Protein AF-0000000078651391 (afdb_homodimer)

pLDDT: mean 90.34, std 10.93, range [39.75, 98.38]

Radius of gyration: 23.57 Å; Cα contacts (8 Å, |Δi|>4): 290; chains: 2; bounding box: 56×79×43 Å

Organism: NCBI:txid862967

Secondary structure (DSSP, 8-state):
----PPPHHHHHHHHHHHHHHHHHHH-STT--HHHHHHHHT--HHHHHHH-SSHHHHHHHHHHHHHHHHHHHHHHHHHH--S-HHHHHHHHHHHHHH---HHHHHHHHHHHHTTT-HHHHHHHHHHHHHHHHHHHHHHHHHT-GGGGGGSSHHHHHHHHHHHHHHHH---S-HHHHHHHHHHHHHHHH-/----PPPHHHHHHHHHHHHHHHHHHH-STT--HHHHHHHHT--HHHHHHH-SSHHHHHHHHHHHHHHHHHHHHHHHHHH--S-HHHHHHHHHHHHHH---HHHHHHHHHHHHTTT-HHHHHHHHHHHHHHHHHHHHHHHHHT-GGGGGGSSHHHHHHHHHHHHHHHH---S-HHHHHHHHHHHHHHHH-

InterPro domains:
  IPR001647 DNA-binding HTH domain, TetR-type [PF00440] (19-61)
  IPR001647 DNA-binding HTH domain, TetR-type [PR00455] (15-28)
  IPR001647 DNA-binding HTH domain, TetR-type [PR00455] (36-59)
  IPR001647 DNA-binding HTH domain, TetR-type [PS50977] (9-69)
  IPR009057 Homedomain-like superfamily [SSF46689] (2-75)
  IPR023772 DNA-binding HTH domain, TetR-type, conserved site [PS01081] (27-57)
  IPR050624 Nucleoid occlusion factor SlmA/HTH-type transcriptional regulator [PTHR43479] (6-183)

Nearest PDB structures (foldseek):
  3bqz-assembly1_A  TM=7.257E-01  e=4.608E-05  Staphylococcus aureus
  8v90-assembly2_C  TM=6.404E-01  e=1.135E-04  Pseudomonas putida DOT-T1E
  3qpl-assembly1_A  TM=6.980E-01  e=4.749E-04  Mycobacterium tuberculosis
  6ho6-assembly1_A  TM=6.639E-01  e=7.258E-04  Mycobacterium tuberculosis CDC1551
  6ho0-assembly1_A-2  TM=6.349E-01  e=8.973E-04  Mycobacterium tuberculosis H37Rv

Foldseek 3Di:
DPPPDDDLVRLLVLLLVQLLVVCLVPFDVVDFPVNSCVVSPHDPVVSCVNPVTSVVSLVVLLVVLVVVVVVVVVVVCVVDPPDQQVVVLVVLLCVLQDDDSNLSSVLSLVVVCVVPVVSVVVVVVVLVVVLVVVVVVCVVVVNVLCVLCSDPVNVVVSSVSSNCSSPDDPDDSVVVSVVSSVVVVVSSD/DPPPDDDLVRLLVLLLVQLLVVCLVPFDVVDFPVNSCVVSPHDPVVSCVNPVTSVVSLVVLLVVLVVVVVVVVVVVCVVDPDDQQVVVLVVLLCVLQDDDSSLSSVLSLVVVCVVPVVSVVVVVVVLVVVLVVVVVVCVVVVNVLCVLCSDPVNVVVSSVSSNCSSPDDPDDSVVVSVVSSVVVVVSSD

Structure (mmCIF, N/CA/C/O backbone):
data_AF-0000000078651391-model_v1
#
loop_
_entity.id
_entity.type
_entity.pdbx_description
1 polymer 'HTH tetR-type domain-containing protein'
#
loop_
_atom_site.group_PDB
_atom_site.id
_atom_site.type_symbol
_atom_site.label_atom_id
_atom_site.label_alt_id
_atom_site.label_comp_id
_atom_site.label_asym_id
_atom_site.label_entity_id
_atom_site.label_seq_id
_atom_site.pdbx_PDB_ins_code
_atom_site.Cartn_x
_atom_site.Cartn_y
_atom_site.Cartn_z
_atom_site.occupancy
_atom_site.B_iso_or_equiv
_atom_site.auth_seq_id
_atom_site.auth_comp_id
_atom_site.auth_asym_id
_atom_site.auth_atom_id
_atom_site.pdbx_PDB_model_num
ATOM 1 N N . MET A 1 1 ? 21.938 41.406 -9.969 1 39.75 1 MET A N 1
ATOM 2 C CA . MET A 1 1 ? 20.891 41.188 -8.977 1 39.75 1 MET A CA 1
ATOM 3 C C . MET A 1 1 ? 21.406 40.344 -7.816 1 39.75 1 MET A C 1
ATOM 5 O O . MET A 1 1 ? 21.922 39.25 -8.023 1 39.75 1 MET A O 1
ATOM 9 N N . GLU A 1 2 ? 21.859 40.875 -6.727 1 43.47 2 GLU A N 1
ATOM 10 C CA . GLU A 1 2 ? 22.484 40.219 -5.582 1 43.47 2 GLU A CA 1
ATOM 11 C C . GLU A 1 2 ? 21.625 39.062 -5.055 1 43.47 2 GLU A C 1
ATOM 13 O O . GLU A 1 2 ? 20.438 39.25 -4.797 1 43.47 2 GLU A O 1
ATOM 18 N N . ARG A 1 3 ? 21.859 37.969 -5.457 1 52.72 3 ARG A N 1
ATOM 19 C CA . ARG A 1 3 ? 21.094 36.812 -4.988 1 52.72 3 ARG A CA 1
ATOM 20 C C . ARG A 1 3 ? 20.891 36.875 -3.477 1 52.72 3 ARG A C 1
ATOM 22 O O . ARG A 1 3 ? 21.844 36.812 -2.709 1 52.72 3 ARG A O 1
ATOM 29 N N . LYS A 1 4 ? 20.047 37.812 -2.959 1 62.62 4 LYS A N 1
ATOM 30 C CA . LYS A 1 4 ? 19.688 37.938 -1.55 1 62.62 4 LYS A CA 1
ATOM 31 C C . LYS A 1 4 ? 19.516 36.562 -0.906 1 62.62 4 LYS A C 1
ATOM 33 O O . LYS A 1 4 ? 18.812 35.719 -1.441 1 62.62 4 LYS A O 1
ATOM 38 N N . ARG A 1 5 ? 20.422 36.25 0.119 1 76.56 5 ARG A N 1
ATOM 39 C CA . ARG A 1 5 ? 20.438 35 0.878 1 76.56 5 ARG A CA 1
ATOM 40 C C . ARG A 1 5 ? 19.094 34.781 1.577 1 76.56 5 ARG A C 1
ATOM 42 O O . ARG A 1 5 ? 18.562 35.688 2.221 1 76.56 5 ARG A O 1
ATOM 49 N N . LEU A 1 6 ? 18.453 33.75 1.248 1 76.94 6 LEU A N 1
ATOM 50 C CA . LEU A 1 6 ? 17.203 33.406 1.936 1 76.94 6 LEU A CA 1
ATOM 51 C C . LEU A 1 6 ? 17.438 33.312 3.441 1 76.94 6 LEU A C 1
ATOM 53 O O . LEU A 1 6 ? 18.516 32.969 3.893 1 76.94 6 LEU A O 1
ATOM 57 N N . SER A 1 7 ? 16.5 33.844 4.172 1 85.38 7 SER A N 1
ATOM 58 C CA . SER A 1 7 ? 16.547 33.562 5.605 1 85.38 7 SER A CA 1
ATOM 59 C C . SER A 1 7 ? 16.609 32.094 5.898 1 85.38 7 SER A C 1
ATOM 61 O O . SER A 1 7 ? 16.328 31.266 5.02 1 85.38 7 SER A O 1
ATOM 63 N N . LYS A 1 8 ? 17 31.688 7.07 1 88.69 8 LYS A N 1
ATOM 64 C CA . LYS A 1 8 ? 17.094 30.297 7.488 1 88.69 8 LYS A CA 1
ATOM 65 C C . LYS A 1 8 ? 15.75 29.578 7.328 1 88.69 8 LYS A C 1
ATOM 67 O O . LYS A 1 8 ? 15.688 28.469 6.82 1 88.69 8 LYS A O 1
ATOM 72 N N . GLU A 1 9 ? 14.766 30.281 7.758 1 90.69 9 GLU A N 1
ATOM 73 C CA . GLU A 1 9 ? 13.422 29.703 7.695 1 90.69 9 GLU A CA 1
ATOM 74 C C . GLU A 1 9 ? 12.969 29.5 6.25 1 90.69 9 GLU A C 1
ATOM 76 O O . GLU A 1 9 ? 12.375 28.484 5.914 1 90.69 9 GLU A O 1
ATOM 81 N N . LYS A 1 10 ? 13.203 30.422 5.465 1 93.12 10 LYS A N 1
ATOM 82 C CA . LYS A 1 10 ? 12.828 30.344 4.059 1 93.12 10 LYS A CA 1
ATOM 83 C C . LYS A 1 10 ? 13.602 29.234 3.342 1 93.12 10 LYS A C 1
ATOM 85 O O . LYS A 1 10 ? 13.047 28.531 2.492 1 93.12 10 LYS A O 1
ATOM 90 N N . ARG A 1 11 ? 14.867 29.078 3.686 1 94 11 ARG A N 1
ATOM 91 C CA . ARG A 1 11 ? 15.68 28.016 3.096 1 94 11 ARG A CA 1
ATOM 92 C C . ARG A 1 11 ? 15.188 26.641 3.52 1 94 11 ARG A C 1
ATOM 94 O O . ARG A 1 11 ? 15.086 25.734 2.693 1 94 11 ARG A O 1
ATOM 101 N N . ARG A 1 12 ? 14.891 26.531 4.746 1 95.62 12 ARG A N 1
ATOM 102 C CA . ARG A 1 12 ? 14.359 25.266 5.246 1 95.62 12 ARG A CA 1
ATOM 103 C C . ARG A 1 12 ? 13.07 24.891 4.516 1 95.62 12 ARG A C 1
ATOM 105 O O . ARG A 1 12 ? 12.875 23.734 4.148 1 95.62 12 ARG A O 1
ATOM 112 N N . LYS A 1 13 ? 12.258 25.875 4.352 1 96.38 13 LYS A N 1
ATOM 113 C CA . LYS A 1 13 ? 11.008 25.656 3.633 1 96.38 13 LYS A CA 1
ATOM 114 C C . LYS A 1 13 ? 11.273 25.219 2.193 1 96.38 13 LYS A C 1
ATOM 116 O O . LYS A 1 13 ? 10.625 24.297 1.686 1 96.38 13 LYS A O 1
ATOM 121 N N . GLN A 1 14 ? 12.164 25.844 1.565 1 96.25 14 GLN A N 1
ATOM 122 C CA . GLN A 1 14 ? 12.539 25.5 0.2 1 96.25 14 GLN A CA 1
ATOM 123 C C . GLN A 1 14 ? 13.047 24.062 0.12 1 96.25 14 GLN A C 1
ATOM 125 O O . GLN A 1 14 ? 12.648 23.297 -0.774 1 96.25 14 GLN A O 1
ATOM 130 N N . ILE A 1 15 ? 13.891 23.703 1.048 1 97.38 15 ILE A N 1
ATOM 131 C CA . ILE A 1 15 ? 14.438 22.344 1.103 1 97.38 15 ILE A CA 1
ATOM 132 C C . ILE A 1 15 ? 13.312 21.344 1.276 1 97.38 15 ILE A C 1
ATOM 134 O O . ILE A 1 15 ? 13.242 20.344 0.556 1 97.38 15 ILE A O 1
ATOM 138 N N . LYS A 1 16 ? 12.438 21.672 2.141 1 98.06 16 LYS A N 1
ATOM 139 C CA . LYS A 1 16 ? 11.336 20.766 2.43 1 98.06 16 LYS A CA 1
ATOM 140 C C . LYS A 1 16 ? 10.422 20.609 1.216 1 98.06 16 LYS A C 1
ATOM 142 O O . LYS A 1 16 ? 9.969 19.5 0.915 1 98.06 16 LYS A O 1
ATOM 147 N N . GLU A 1 17 ? 10.141 21.688 0.554 1 97.69 17 GLU A N 1
ATOM 148 C CA . GLU A 1 17 ? 9.273 21.641 -0.619 1 97.69 17 GLU A CA 1
ATOM 149 C C . GLU A 1 17 ? 9.867 20.766 -1.715 1 97.69 17 GLU A C 1
ATOM 151 O O . GLU A 1 17 ? 9.156 19.953 -2.322 1 97.69 17 GLU A O 1
ATOM 156 N N . ILE A 1 18 ? 11.086 20.891 -1.913 1 97.69 18 ILE A N 1
ATOM 157 C CA . ILE A 1 18 ? 11.773 20.109 -2.936 1 97.69 18 ILE A CA 1
ATOM 158 C C . ILE A 1 18 ? 11.859 18.656 -2.5 1 97.69 18 ILE A C 1
ATOM 160 O O . ILE A 1 18 ? 11.594 17.75 -3.291 1 97.69 18 ILE A O 1
ATOM 164 N N . ALA A 1 19 ? 12.227 18.422 -1.265 1 98.12 19 ALA A N 1
ATOM 165 C CA . ALA A 1 19 ? 12.328 17.062 -0.731 1 98.12 19 ALA A CA 1
ATOM 166 C C . ALA A 1 19 ? 10.977 16.359 -0.8 1 98.12 19 ALA A C 1
ATOM 168 O O . ALA A 1 19 ? 10.914 15.164 -1.11 1 98.12 19 ALA A O 1
ATOM 169 N N . LEU A 1 20 ? 9.922 17.109 -0.469 1 98.38 20 LEU A N 1
ATOM 170 C CA . LEU A 1 20 ? 8.578 16.547 -0.533 1 98.38 20 LEU A CA 1
ATOM 171 C C . LEU A 1 20 ? 8.289 15.961 -1.913 1 98.38 20 LEU A C 1
ATOM 173 O O . LEU A 1 20 ? 7.848 14.82 -2.029 1 98.38 20 LEU A O 1
ATOM 177 N N . LYS A 1 21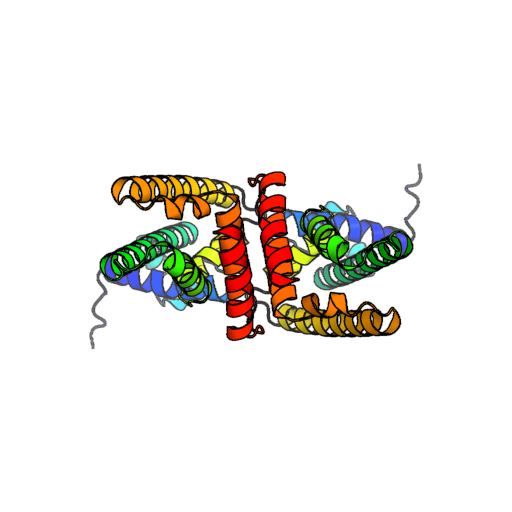 ? 8.602 16.719 -2.906 1 97.5 21 LYS A N 1
ATOM 178 C CA . LYS A 1 21 ? 8.375 16.281 -4.277 1 97.5 21 LYS A CA 1
ATOM 179 C C . LYS A 1 21 ? 9.211 15.039 -4.598 1 97.5 21 LYS A C 1
ATOM 181 O O . LYS A 1 21 ? 8.719 14.094 -5.211 1 97.5 21 LYS A O 1
ATOM 186 N N . LEU A 1 22 ? 10.43 15.008 -4.191 1 97.31 22 LEU A N 1
ATOM 187 C CA . LEU A 1 22 ? 11.336 13.898 -4.461 1 97.31 22 LEU A CA 1
ATOM 188 C C . LEU A 1 22 ? 10.836 12.625 -3.783 1 97.31 22 LEU A C 1
ATOM 190 O O . LEU A 1 22 ? 10.773 11.562 -4.414 1 97.31 22 LEU A O 1
ATOM 194 N N . PHE A 1 23 ? 10.477 12.727 -2.508 1 97.62 23 PHE A N 1
ATOM 195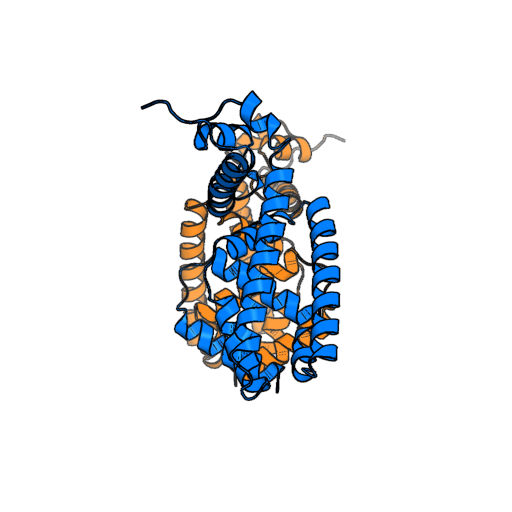 C CA . PHE A 1 23 ? 9.992 11.578 -1.761 1 97.62 23 PHE A CA 1
ATOM 196 C C . PHE A 1 23 ? 8.719 11.016 -2.393 1 97.62 23 PHE A C 1
ATOM 198 O O . PHE A 1 23 ? 8.57 9.805 -2.527 1 97.62 23 PHE A O 1
ATOM 205 N N . VAL A 1 24 ? 7.852 11.906 -2.768 1 96.81 24 VAL A N 1
ATOM 206 C CA . VAL A 1 24 ? 6.57 11.492 -3.32 1 96.81 24 VAL A CA 1
ATOM 207 C C . VAL A 1 24 ? 6.785 10.836 -4.684 1 96.81 24 VAL A C 1
ATOM 209 O O . VAL A 1 24 ? 6.148 9.828 -5 1 96.81 24 VAL A O 1
ATOM 212 N N . ASP A 1 25 ? 7.73 11.32 -5.438 1 94.44 25 ASP A N 1
ATOM 213 C CA . ASP A 1 25 ? 7.934 10.852 -6.805 1 94.44 25 ASP A CA 1
ATOM 214 C C . ASP A 1 25 ? 8.719 9.539 -6.82 1 94.44 25 ASP A C 1
ATOM 216 O O . ASP A 1 25 ? 8.43 8.648 -7.625 1 94.44 25 ASP A O 1
ATOM 220 N N . LYS A 1 26 ? 9.633 9.352 -5.836 1 93.06 26 LYS A N 1
ATOM 221 C CA . LYS A 1 26 ? 10.586 8.258 -6 1 93.06 26 LYS A CA 1
ATOM 222 C C . LYS A 1 26 ? 10.516 7.293 -4.816 1 93.06 26 LYS A C 1
ATOM 224 O O . LYS A 1 26 ? 11.008 6.16 -4.902 1 93.06 26 LYS A O 1
ATOM 229 N N . GLY A 1 27 ? 9.914 7.809 -3.75 1 94.06 27 GLY A N 1
ATOM 230 C CA . GLY A 1 27 ? 9.93 7.004 -2.539 1 94.06 27 GLY A CA 1
ATOM 231 C C . GLY A 1 27 ? 11.039 7.395 -1.58 1 94.06 27 GLY A C 1
ATOM 232 O O . GLY A 1 27 ? 11.977 8.102 -1.961 1 94.06 27 GLY A O 1
ATOM 233 N N . TYR A 1 28 ? 10.984 6.918 -0.452 1 94.69 28 TYR A N 1
ATOM 234 C CA . TYR A 1 28 ? 11.898 7.297 0.624 1 94.69 28 TYR A CA 1
ATOM 235 C C . TYR A 1 28 ? 13.273 6.672 0.418 1 94.69 28 TYR A C 1
ATOM 237 O O . TYR A 1 28 ? 14.289 7.375 0.434 1 94.69 28 TYR A O 1
ATOM 245 N N . SER A 1 29 ? 13.32 5.398 0.197 1 90.56 29 SER A N 1
ATOM 246 C CA . SER A 1 29 ? 14.578 4.656 0.167 1 90.56 29 SER A CA 1
ATOM 247 C C . SER A 1 29 ? 15.406 5.023 -1.059 1 90.56 29 SER A C 1
ATOM 249 O O . SER A 1 29 ? 16.641 4.941 -1.03 1 90.56 29 SER A O 1
ATOM 251 N N . LYS A 1 30 ? 14.781 5.504 -2.055 1 88.81 30 LYS A N 1
ATOM 252 C CA . LYS A 1 30 ? 15.461 5.75 -3.324 1 88.81 30 LYS A CA 1
ATOM 253 C C . LYS A 1 30 ? 16.094 7.141 -3.354 1 88.81 30 LYS A C 1
ATOM 255 O O . LYS A 1 30 ? 16.844 7.465 -4.27 1 88.81 30 LYS A O 1
ATOM 260 N N . ILE A 1 31 ? 15.734 7.914 -2.396 1 94.12 31 ILE A N 1
ATOM 261 C CA . ILE A 1 31 ? 16.25 9.281 -2.348 1 94.12 31 ILE A CA 1
ATOM 262 C C . ILE A 1 31 ? 17.422 9.359 -1.378 1 94.12 31 ILE A C 1
ATOM 264 O O . ILE A 1 31 ? 17.391 8.766 -0.298 1 94.12 31 ILE A O 1
ATOM 268 N N . THR A 1 32 ? 18.453 10.102 -1.75 1 94.75 32 THR A N 1
ATOM 269 C CA . THR A 1 32 ? 19.594 10.344 -0.876 1 94.75 32 THR A CA 1
ATOM 270 C C . THR A 1 32 ? 19.703 11.828 -0.533 1 94.75 32 THR A C 1
ATOM 272 O O . THR A 1 32 ? 19.125 12.672 -1.213 1 94.75 32 THR A O 1
ATOM 275 N N . MET A 1 33 ? 20.453 12.055 0.536 1 95.5 33 MET A N 1
ATOM 276 C CA . MET A 1 33 ? 20.734 13.445 0.89 1 95.5 33 MET A CA 1
ATOM 277 C C . MET A 1 33 ? 21.438 14.172 -0.25 1 95.5 33 MET A C 1
ATOM 279 O O . MET A 1 33 ? 21.156 15.336 -0.525 1 95.5 33 MET A O 1
ATOM 283 N N . GLU A 1 34 ? 22.344 13.461 -0.895 1 96 34 GLU A N 1
ATOM 284 C CA . GLU A 1 34 ? 23.094 14.031 -2.006 1 96 34 GLU A CA 1
ATOM 285 C C . GLU A 1 34 ? 22.172 14.469 -3.137 1 96 34 GLU A C 1
ATOM 287 O O . GLU A 1 34 ? 22.344 15.547 -3.713 1 96 34 GLU A O 1
ATOM 292 N N . GLU A 1 35 ? 21.234 13.68 -3.42 1 96.5 35 GLU A N 1
ATOM 293 C CA . GLU A 1 35 ? 20.266 14.016 -4.465 1 96.5 35 GLU A CA 1
ATOM 294 C C . GLU A 1 35 ? 19.469 15.258 -4.094 1 96.5 35 GLU A C 1
ATOM 296 O O . GLU A 1 35 ? 19.203 16.125 -4.941 1 96.5 35 GLU A O 1
ATOM 301 N N . ILE A 1 36 ? 19.062 15.352 -2.822 1 97.25 36 ILE A N 1
ATOM 302 C CA . ILE A 1 36 ? 18.312 16.516 -2.369 1 97.25 36 ILE A CA 1
ATOM 303 C C . ILE A 1 36 ? 19.188 17.766 -2.48 1 97.25 36 ILE A C 1
ATOM 305 O O . ILE A 1 36 ? 18.75 18.797 -2.992 1 97.25 36 ILE A O 1
ATOM 309 N N . VAL A 1 37 ? 20.422 17.656 -2.062 1 96.62 37 VAL A N 1
ATOM 310 C CA . VAL A 1 37 ? 21.375 18.75 -2.121 1 96.62 37 VAL A CA 1
ATOM 311 C C . VAL A 1 37 ? 21.516 19.25 -3.561 1 96.62 37 VAL A C 1
ATOM 313 O O . VAL A 1 37 ? 21.422 20.453 -3.826 1 96.62 37 VAL A O 1
ATOM 316 N N . GLN A 1 38 ? 21.672 18.344 -4.434 1 96.94 38 GLN A N 1
ATOM 317 C CA . GLN A 1 38 ? 21.859 18.656 -5.848 1 96.94 38 GLN A CA 1
ATOM 318 C C . GLN A 1 38 ? 20.609 19.312 -6.43 1 96.94 38 GLN A C 1
ATOM 320 O O . GLN A 1 38 ? 20.703 20.266 -7.207 1 96.94 38 GLN A O 1
ATOM 325 N N . THR A 1 39 ? 19.484 18.875 -6.094 1 96.81 39 THR A N 1
ATOM 326 C CA . THR A 1 39 ? 18.234 19.391 -6.66 1 96.81 39 THR A CA 1
ATOM 327 C C . THR A 1 39 ? 17.922 20.781 -6.117 1 96.81 39 THR A C 1
ATOM 329 O O . THR A 1 39 ? 17.438 21.641 -6.848 1 96.81 39 THR A O 1
ATOM 332 N N . VAL A 1 40 ? 18.141 21 -4.863 1 95.25 40 VAL A N 1
ATOM 333 C CA . VAL A 1 40 ? 17.922 22.297 -4.246 1 95.25 40 VAL A CA 1
ATOM 334 C C . VAL A 1 40 ? 18.922 23.312 -4.801 1 95.25 40 VAL A C 1
ATOM 336 O O . VAL A 1 40 ? 18.594 24.5 -4.941 1 95.25 40 VAL A O 1
ATOM 339 N N . GLY A 1 41 ? 20.125 22.859 -5.047 1 95.06 41 GLY A N 1
ATOM 340 C CA . GLY A 1 41 ? 21.141 23.734 -5.621 1 95.06 41 GLY A CA 1
ATOM 341 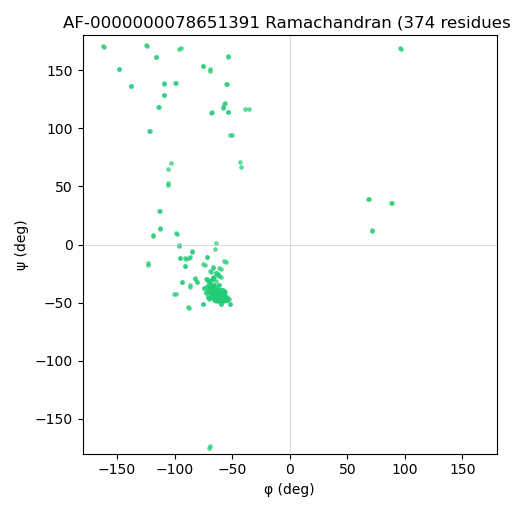C C . GLY A 1 41 ? 21.938 24.5 -4.574 1 95.06 41 GLY A C 1
ATOM 342 O O . GLY A 1 41 ? 22.25 25.672 -4.762 1 95.06 41 GLY A O 1
ATOM 343 N N . ILE A 1 42 ? 22.203 23.906 -3.471 1 93.12 42 ILE A N 1
ATOM 344 C CA . ILE A 1 42 ? 23.016 24.516 -2.424 1 93.12 42 ILE A CA 1
ATOM 345 C C . ILE A 1 42 ? 24.203 23.594 -2.084 1 93.12 42 ILE A C 1
ATOM 347 O O . ILE A 1 42 ? 24.281 22.469 -2.584 1 93.12 42 ILE A O 1
ATOM 351 N N . SER A 1 43 ? 25.109 24.109 -1.29 1 92.75 43 SER A N 1
ATOM 352 C CA . SER A 1 43 ? 26.281 23.328 -0.919 1 92.75 43 SER A CA 1
ATOM 353 C C . SER A 1 43 ? 25.922 22.266 0.115 1 92.75 43 SER A C 1
ATOM 355 O O . SER A 1 43 ? 24.953 22.406 0.855 1 92.75 43 SER A O 1
ATOM 357 N N . LYS A 1 44 ? 26.672 21.172 0.16 1 93.19 44 LYS A N 1
ATOM 358 C CA . LYS A 1 44 ? 26.5 20.125 1.165 1 93.19 44 LYS A CA 1
ATOM 359 C C . LYS A 1 44 ? 26.531 20.703 2.576 1 93.19 44 LYS A C 1
ATOM 361 O O . LYS A 1 44 ? 25.688 20.375 3.41 1 93.19 44 LYS A O 1
ATOM 366 N N . GLY A 1 45 ? 27.547 21.562 2.779 1 92.06 45 GLY A N 1
ATOM 367 C CA . GLY A 1 45 ? 27.641 22.234 4.07 1 92.06 45 GLY A CA 1
ATOM 368 C C . GLY A 1 45 ? 26.406 23.062 4.406 1 92.06 45 GLY A C 1
ATOM 369 O O . GLY A 1 45 ? 25.922 23 5.535 1 92.06 45 GLY A O 1
ATOM 370 N N . GLY A 1 46 ? 25.953 23.797 3.484 1 92.5 46 GLY A N 1
ATOM 371 C CA . GLY A 1 46 ? 24.734 24.578 3.66 1 92.5 46 GLY A CA 1
ATOM 372 C C . GLY A 1 46 ? 23.531 23.719 4.012 1 92.5 46 GLY A C 1
ATOM 373 O O . GLY A 1 46 ? 22.688 24.125 4.828 1 92.5 46 GLY A O 1
ATOM 374 N N . MET A 1 47 ? 23.406 22.531 3.398 1 95 47 MET A N 1
ATOM 375 C CA . MET A 1 47 ? 22.312 21.609 3.674 1 95 47 MET A CA 1
ATOM 376 C C . MET A 1 47 ? 22.391 21.078 5.102 1 95 47 MET A C 1
ATOM 378 O O . MET A 1 47 ? 21.406 21.109 5.836 1 95 47 MET A O 1
ATOM 382 N N . TYR A 1 48 ? 23.516 20.719 5.496 1 93.69 48 TYR A N 1
ATOM 383 C CA . TYR A 1 48 ? 23.703 20.031 6.773 1 93.69 48 TYR A CA 1
ATOM 384 C C . TYR A 1 48 ? 23.578 21.016 7.934 1 93.69 48 TYR A C 1
ATOM 386 O O . TYR A 1 48 ? 23.406 20.609 9.086 1 93.69 48 TYR A O 1
ATOM 394 N N . HIS A 1 49 ? 23.688 22.312 7.598 1 94.31 49 HIS A N 1
ATOM 395 C CA . HIS A 1 49 ? 23.359 23.328 8.586 1 94.31 49 HIS A CA 1
ATOM 396 C C . HIS A 1 49 ? 21.875 23.297 8.945 1 94.31 49 HIS A C 1
ATOM 398 O O . HIS A 1 49 ? 21.5 23.609 10.078 1 94.31 49 HIS A O 1
ATOM 404 N N . HIS A 1 50 ? 21.094 22.875 8.031 1 95.75 50 HIS A N 1
ATOM 405 C CA . HIS A 1 50 ? 19.641 22.906 8.211 1 95.75 50 HIS A CA 1
ATOM 406 C C . HIS A 1 50 ? 19.125 21.516 8.602 1 95.75 50 HIS A C 1
ATOM 408 O O . HIS A 1 50 ? 18.234 21.406 9.445 1 95.75 50 HIS A O 1
ATOM 414 N N . PHE A 1 51 ? 19.594 20.422 7.977 1 97.44 51 PHE A N 1
ATOM 415 C CA . PHE A 1 51 ? 19.156 19.047 8.219 1 97.44 51 PHE A CA 1
ATOM 416 C C . PHE A 1 51 ? 20.344 18.109 8.258 1 97.44 51 PHE A C 1
ATOM 418 O O . PHE A 1 51 ? 21.172 18.094 7.34 1 97.44 51 PHE A O 1
ATOM 425 N N . SER A 1 52 ? 20.328 17.219 9.234 1 95.62 52 SER A N 1
ATOM 426 C CA . SER A 1 52 ? 21.453 16.328 9.453 1 95.62 52 SER A CA 1
ATOM 427 C C . SER A 1 52 ? 21.391 15.117 8.523 1 95.62 52 SER A C 1
ATOM 429 O O . SER A 1 52 ? 22.422 14.516 8.211 1 95.62 52 SER A O 1
ATOM 431 N N . ASN A 1 53 ? 20.156 14.734 8.141 1 95.88 53 ASN A N 1
ATOM 432 C CA . ASN A 1 53 ? 19.938 13.57 7.285 1 95.88 53 ASN A CA 1
ATOM 433 C C . ASN A 1 53 ? 18.547 13.602 6.652 1 95.88 53 ASN A C 1
ATOM 435 O O . ASN A 1 53 ? 17.719 14.453 6.996 1 95.88 53 ASN A O 1
ATOM 439 N N . LYS A 1 54 ? 18.312 12.742 5.746 1 96.06 54 LYS A N 1
ATOM 440 C CA . LYS A 1 54 ? 17.031 12.742 5.027 1 96.06 54 LYS A CA 1
ATOM 441 C C . LYS A 1 54 ? 15.883 12.367 5.953 1 96.06 54 LYS A C 1
ATOM 443 O O . LYS A 1 54 ? 14.75 12.797 5.746 1 96.06 54 LYS A O 1
ATOM 448 N N . GLU A 1 55 ? 16.156 11.547 6.973 1 96.56 55 GLU A N 1
ATOM 449 C CA . GLU A 1 55 ? 15.109 11.156 7.918 1 96.56 55 GLU A CA 1
ATOM 450 C C . GLU A 1 55 ? 14.539 12.367 8.656 1 96.56 55 GLU A C 1
ATOM 452 O O . GLU A 1 55 ? 13.328 12.461 8.859 1 96.56 55 GLU A O 1
ATOM 457 N N . GLU A 1 56 ? 15.375 13.234 9.031 1 97.5 56 GLU A N 1
ATOM 458 C CA . GLU A 1 56 ? 14.922 14.453 9.703 1 97.5 56 GLU A CA 1
ATOM 459 C C . GLU A 1 56 ? 13.992 15.266 8.805 1 97.5 56 GLU A C 1
ATOM 461 O O . GLU A 1 56 ? 12.953 15.75 9.258 1 97.5 56 GLU A O 1
ATOM 466 N N . ILE A 1 57 ? 14.406 15.406 7.559 1 98 57 ILE A N 1
ATOM 467 C CA . ILE A 1 57 ? 13.57 16.125 6.602 1 98 57 ILE A CA 1
ATOM 468 C C . ILE A 1 57 ? 12.219 15.414 6.477 1 98 57 ILE A C 1
ATOM 470 O O . ILE A 1 57 ? 11.172 16.062 6.543 1 98 57 ILE A O 1
ATOM 474 N N . PHE A 1 58 ? 12.281 14.109 6.324 1 97.81 58 PHE A N 1
ATOM 475 C CA . PHE A 1 58 ? 11.094 13.289 6.125 1 97.81 58 PHE A CA 1
ATOM 476 C C . PHE A 1 58 ? 10.141 13.414 7.312 1 97.81 58 PHE A C 1
ATOM 478 O O . PHE A 1 58 ? 8.938 13.625 7.133 1 97.81 58 PHE A O 1
ATOM 485 N N . LEU A 1 59 ? 10.664 13.375 8.516 1 97.44 59 LEU A N 1
ATOM 486 C CA . LEU A 1 59 ? 9.867 13.453 9.734 1 97.44 59 LEU A CA 1
ATOM 487 C C . LEU A 1 59 ? 9.234 14.836 9.883 1 97.44 59 LEU A C 1
ATOM 489 O O . LEU A 1 59 ? 8.086 14.953 10.32 1 97.44 59 LEU A O 1
ATOM 493 N N . GLU A 1 60 ? 9.93 15.828 9.531 1 97.69 60 GLU A N 1
ATOM 494 C CA . GLU A 1 60 ? 9.367 17.172 9.586 1 97.69 60 GLU A CA 1
ATOM 495 C C . GLU A 1 60 ? 8.227 17.344 8.586 1 97.69 60 GLU A C 1
ATOM 497 O O . GLU A 1 60 ? 7.219 17.984 8.883 1 97.69 60 GLU A O 1
ATOM 502 N N . LEU A 1 61 ? 8.43 16.812 7.406 1 98.19 61 LEU A N 1
ATOM 503 C CA . LEU A 1 61 ? 7.383 16.859 6.395 1 98.19 61 LEU A CA 1
ATOM 504 C C . LEU A 1 61 ? 6.133 16.125 6.871 1 98.19 61 LEU A C 1
ATOM 506 O O . LEU A 1 61 ? 5.012 16.562 6.609 1 98.19 61 LEU A O 1
ATOM 510 N N . LEU A 1 62 ? 6.316 14.961 7.562 1 97.5 62 LEU A N 1
ATOM 511 C CA . LEU A 1 62 ? 5.184 14.234 8.125 1 97.5 62 LEU A CA 1
ATOM 512 C C . LEU A 1 62 ? 4.434 15.094 9.141 1 97.5 62 LEU A C 1
ATOM 514 O O . LEU A 1 62 ? 3.203 15.102 9.164 1 97.5 62 LEU A O 1
ATOM 518 N N . ARG A 1 63 ? 5.172 15.797 9.922 1 95.94 63 ARG A N 1
ATOM 519 C CA . ARG A 1 63 ? 4.566 16.703 10.898 1 95.94 63 ARG A CA 1
ATOM 520 C C . ARG A 1 63 ? 3.805 17.828 10.203 1 95.94 63 ARG A C 1
ATOM 522 O O . ARG A 1 63 ? 2.691 18.172 10.609 1 95.94 63 ARG A O 1
ATOM 529 N N . ASP A 1 64 ? 4.434 18.375 9.18 1 96.44 64 ASP A N 1
ATOM 530 C CA . ASP A 1 64 ? 3.762 19.406 8.398 1 96.44 64 ASP A CA 1
ATOM 531 C C . ASP A 1 64 ? 2.438 18.891 7.836 1 96.44 64 ASP A C 1
ATOM 533 O O . ASP A 1 64 ? 1.436 19.609 7.836 1 96.44 64 ASP A O 1
ATOM 537 N N . GLY A 1 65 ? 2.475 17.688 7.309 1 95.56 65 GLY A N 1
ATOM 538 C CA . GLY A 1 65 ? 1.27 17.062 6.773 1 95.56 65 GLY A CA 1
ATOM 539 C C . GLY A 1 65 ? 0.185 16.875 7.816 1 95.56 65 GLY A C 1
ATOM 540 O O . GLY A 1 65 ? -0.998 17.078 7.535 1 95.56 65 GLY A O 1
ATOM 541 N N . ASP A 1 66 ? 0.597 16.422 8.984 1 92.38 66 ASP A N 1
ATOM 542 C CA . ASP A 1 66 ? -0.34 16.25 10.086 1 92.38 66 ASP A CA 1
ATOM 543 C C . ASP A 1 66 ? -1.022 17.578 10.43 1 92.38 66 ASP A C 1
ATOM 545 O O . ASP A 1 66 ? -2.238 17.625 10.625 1 92.38 66 ASP A O 1
ATOM 549 N N . GLU A 1 67 ? -0.271 18.625 10.492 1 91.5 67 GLU A N 1
ATOM 550 C CA . GLU A 1 67 ? -0.806 19.953 10.789 1 91.5 67 GLU A CA 1
ATOM 551 C C . GLU A 1 67 ? -1.738 20.422 9.68 1 91.5 67 GLU A C 1
ATOM 553 O O . GLU A 1 67 ? -2.793 21 9.953 1 91.5 67 GLU A O 1
ATOM 558 N N . TYR A 1 68 ? -1.301 20.188 8.5 1 91.19 68 TYR A N 1
ATOM 559 C CA . TYR A 1 68 ? -2.119 20.531 7.344 1 91.19 68 TYR A CA 1
ATOM 560 C C . TYR A 1 68 ? -3.48 19.844 7.41 1 91.19 68 TYR A C 1
ATOM 562 O O . TYR A 1 68 ? -4.516 20.484 7.215 1 91.19 68 TYR A O 1
ATOM 570 N N . ARG A 1 69 ? -3.492 18.625 7.715 1 87.19 69 ARG A N 1
ATOM 571 C CA . ARG A 1 69 ? -4.723 17.844 7.805 1 87.19 69 ARG A CA 1
ATOM 572 C C . ARG A 1 69 ? -5.617 18.359 8.93 1 87.19 69 ARG A C 1
ATOM 574 O O . ARG A 1 69 ? -6.832 18.469 8.758 1 87.19 69 ARG A O 1
ATOM 581 N N . LYS A 1 70 ? -5.07 18.594 10.031 1 83.75 70 LYS A N 1
ATOM 582 C CA . LYS A 1 70 ? -5.824 19.109 11.164 1 83.75 70 LYS A CA 1
ATOM 583 C C . LYS A 1 70 ? -6.52 20.422 10.805 1 83.75 70 LYS A C 1
ATOM 585 O O . LYS A 1 70 ? -7.68 20.641 11.156 1 83.75 70 LYS A O 1
ATOM 590 N N . ASP A 1 71 ? -5.82 21.234 10.094 1 83.88 71 ASP A N 1
ATOM 591 C CA . ASP A 1 71 ? -6.367 22.531 9.688 1 83.88 71 ASP A CA 1
ATOM 592 C C . ASP A 1 71 ? -7.559 22.359 8.758 1 83.88 71 ASP A C 1
ATOM 594 O O . ASP A 1 71 ? -8.57 23.047 8.898 1 83.88 71 ASP A O 1
ATOM 598 N N . ILE A 1 72 ? -7.422 21.422 7.875 1 81.25 72 ILE A N 1
ATOM 599 C CA . ILE A 1 72 ? -8.484 21.172 6.906 1 81.25 72 ILE A CA 1
ATOM 600 C C . ILE A 1 72 ? -9.719 20.625 7.625 1 81.25 72 ILE A C 1
ATOM 602 O O . ILE A 1 72 ? -10.844 21.047 7.332 1 81.25 72 ILE A O 1
ATOM 606 N N . VAL A 1 73 ? -9.531 19.719 8.508 1 76.56 73 VAL A N 1
ATOM 607 C CA . VAL A 1 73 ? -10.625 19.094 9.242 1 76.56 73 VAL A CA 1
ATOM 608 C C . VAL A 1 73 ? -11.328 20.141 10.102 1 76.56 73 VAL A C 1
ATOM 610 O O . VAL A 1 73 ? -12.555 20.203 10.133 1 76.56 73 VAL A O 1
ATOM 613 N N . GLN A 1 74 ? -10.594 20.891 10.781 1 73.31 74 GLN A N 1
ATOM 614 C CA . GLN A 1 74 ? -11.156 21.922 11.641 1 73.31 74 GLN A CA 1
ATOM 615 C C . GLN A 1 74 ? -11.969 22.938 10.836 1 73.31 74 GLN A C 1
ATOM 617 O O . GLN A 1 74 ? -13.055 23.344 11.258 1 73.31 74 GLN A O 1
ATOM 622 N N . LYS A 1 75 ? -11.461 23.266 9.742 1 76.56 75 LYS A N 1
ATOM 623 C CA . LYS A 1 75 ? -12.164 24.219 8.875 1 76.56 75 LYS A CA 1
ATOM 624 C C . LYS A 1 75 ? -13.477 23.625 8.367 1 76.56 75 LYS A C 1
ATOM 626 O O . LYS A 1 75 ? -14.508 24.297 8.359 1 76.56 75 LYS A O 1
ATOM 631 N N . SER A 1 76 ? -13.367 22.359 7.926 1 72.12 76 SER A N 1
ATOM 632 C CA . SER A 1 76 ? -14.547 21.688 7.402 1 72.12 76 SER A CA 1
ATOM 633 C C . SER A 1 76 ? -15.617 21.516 8.484 1 72.12 76 SER A C 1
ATOM 635 O O . SER A 1 76 ? -16.812 21.656 8.211 1 72.12 76 SER A O 1
ATOM 637 N N . MET A 1 77 ? -15.234 21.141 9.633 1 67.62 77 MET A N 1
ATOM 638 C CA . MET A 1 77 ? -16.156 20.938 10.742 1 67.62 77 MET A CA 1
ATOM 639 C C . MET A 1 77 ? -16.828 22.234 11.156 1 67.62 77 MET A C 1
ATOM 641 O O . MET A 1 77 ? -17.984 22.25 11.555 1 67.62 77 MET A O 1
ATOM 645 N N . ARG A 1 78 ? -16.125 23.266 11.078 1 67.44 78 ARG A N 1
ATOM 646 C CA . ARG A 1 78 ? -16.672 24.562 11.445 1 67.44 78 ARG A CA 1
ATOM 647 C C . ARG A 1 78 ? -17.719 25.016 10.438 1 67.44 78 ARG A C 1
ATOM 649 O O . ARG A 1 78 ? -18.719 25.641 10.805 1 67.44 78 ARG A O 1
ATOM 656 N N . GLU A 1 79 ? -17.531 24.625 9.258 1 67.19 79 GLU A N 1
ATOM 657 C CA . GLU A 1 79 ? -18.406 25.078 8.195 1 67.19 79 GLU A CA 1
ATOM 658 C C . GLU A 1 79 ? -19.641 24.172 8.078 1 67.19 79 GLU A C 1
ATOM 660 O O . GLU A 1 79 ? -20.672 24.578 7.551 1 67.19 79 GLU A O 1
ATOM 665 N N . ASN A 1 80 ? -19.516 22.906 8.305 1 59.69 80 ASN A N 1
ATOM 666 C CA . ASN A 1 80 ? -20.578 21.969 7.984 1 59.69 80 ASN A CA 1
ATOM 667 C C . ASN A 1 80 ? -21.312 21.484 9.242 1 59.69 80 ASN A C 1
ATOM 669 O O . ASN A 1 80 ? -21.047 20.391 9.734 1 59.69 80 ASN A O 1
ATOM 673 N N . LEU A 1 81 ? -22 22.344 9.953 1 53.22 81 LEU A N 1
ATOM 674 C CA . LEU A 1 81 ? -22.812 21.922 11.086 1 53.22 81 LEU A CA 1
ATOM 675 C C . LEU A 1 81 ? -23.953 21.016 10.625 1 53.22 81 LEU A C 1
ATOM 677 O O . LEU A 1 81 ? -24.875 20.734 11.398 1 53.22 81 LEU A O 1
ATOM 681 N N . LEU A 1 82 ? -24.109 20.672 9.328 1 51.31 82 LEU A N 1
ATOM 682 C CA . LEU A 1 82 ? -25.312 19.938 8.938 1 51.31 82 LEU A CA 1
ATOM 683 C C . LEU A 1 82 ? -25.281 18.531 9.508 1 51.31 82 LEU A C 1
ATOM 685 O O . LEU A 1 82 ? -24.266 18.078 10.039 1 51.31 82 LEU A O 1
ATOM 689 N N . SER A 1 83 ? -26.406 17.641 9.039 1 55.5 83 SER A N 1
ATOM 690 C CA . SER A 1 83 ? -26.719 16.344 9.633 1 55.5 83 SER A CA 1
ATOM 691 C C . SER A 1 83 ? -25.516 15.414 9.586 1 55.5 83 SER A C 1
ATOM 693 O O . SER A 1 83 ? -24.844 15.305 8.562 1 55.5 83 SER A O 1
ATOM 695 N N . ARG A 1 84 ? -25 14.906 10.688 1 60.44 84 ARG A N 1
ATOM 696 C CA . ARG A 1 84 ? -23.703 14.43 11.156 1 60.44 84 ARG A CA 1
ATOM 697 C C . ARG A 1 84 ? -23.344 13.102 10.492 1 60.44 84 ARG A C 1
ATOM 699 O O . ARG A 1 84 ? -22.203 12.906 10.07 1 60.44 84 ARG A O 1
ATOM 706 N N . ARG A 1 85 ? -24.375 12.242 10.102 1 60.38 85 ARG A N 1
ATOM 707 C CA . ARG A 1 85 ? -24 10.914 9.633 1 60.38 85 ARG A CA 1
ATOM 708 C C . ARG A 1 85 ? -23.734 10.922 8.133 1 60.38 85 ARG A C 1
ATOM 710 O O . ARG A 1 85 ? -22.734 10.359 7.676 1 60.38 85 ARG A O 1
ATOM 717 N N . ASP A 1 86 ? -24.766 11.438 7.281 1 62.62 86 ASP A N 1
ATOM 718 C CA . ASP A 1 86 ? -24.578 11.453 5.832 1 62.62 86 ASP A CA 1
ATOM 719 C C . ASP A 1 86 ? -23.328 12.227 5.445 1 62.62 86 ASP A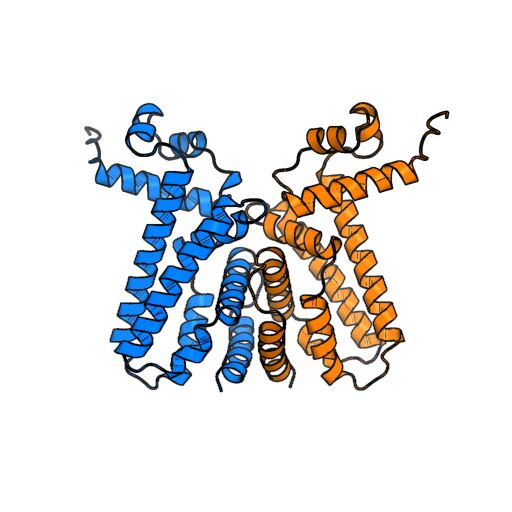 C 1
ATOM 721 O O . ASP A 1 86 ? -22.656 11.883 4.473 1 62.62 86 ASP A O 1
ATOM 725 N N . LYS A 1 87 ? -22.906 12.875 6.316 1 78.38 87 LYS A N 1
ATOM 726 C CA . LYS A 1 87 ? -21.781 13.734 6.008 1 78.38 87 LYS A CA 1
ATOM 727 C C . LYS A 1 87 ? -20.453 13.008 6.266 1 78.38 87 LYS A C 1
ATOM 729 O O . LYS A 1 87 ? -19.453 13.289 5.605 1 78.38 87 LYS A O 1
ATOM 734 N N . ILE A 1 88 ? -20.719 11.977 7.059 1 84.5 88 ILE A N 1
ATOM 735 C CA . ILE A 1 88 ? -19.484 11.289 7.418 1 84.5 88 ILE A CA 1
ATOM 736 C C . ILE A 1 88 ? -18.938 10.555 6.199 1 84.5 88 ILE A C 1
ATOM 738 O O . ILE A 1 88 ? -17.75 10.656 5.891 1 84.5 88 ILE A O 1
ATOM 742 N N . VAL A 1 89 ? -19.922 9.953 5.48 1 91.12 89 VAL A N 1
ATOM 743 C CA . VAL A 1 89 ? -19.5 9.172 4.324 1 91.12 89 VAL A CA 1
ATOM 744 C C . VAL A 1 89 ? -18.922 10.094 3.256 1 91.12 89 VAL A C 1
ATOM 746 O O . VAL A 1 89 ? -17.859 9.812 2.693 1 91.12 89 VAL A O 1
ATOM 749 N N . ASP A 1 90 ? -19.578 11.18 3.035 1 88.44 90 ASP A N 1
ATOM 750 C CA . ASP A 1 90 ? -19.109 12.125 2.027 1 88.44 90 ASP A CA 1
ATOM 751 C C . ASP A 1 90 ? -17.75 12.695 2.402 1 88.44 90 ASP A C 1
ATOM 753 O O . ASP A 1 90 ? -16.875 12.844 1.544 1 88.44 90 ASP A O 1
ATOM 757 N N . ILE A 1 91 ? -17.578 12.961 3.637 1 86.31 91 ILE A N 1
ATOM 758 C CA . ILE A 1 91 ? -16.312 13.508 4.129 1 86.31 91 ILE A CA 1
ATOM 759 C C . ILE A 1 91 ? -15.195 12.477 3.951 1 86.31 91 ILE A C 1
ATOM 761 O O . ILE A 1 91 ? -14.102 12.812 3.494 1 86.31 91 ILE A O 1
ATOM 765 N N . LEU A 1 92 ? -15.492 11.281 4.332 1 91.5 92 LEU A N 1
ATOM 766 C CA . LEU A 1 92 ? -14.516 10.203 4.184 1 91.5 92 LEU A CA 1
ATOM 767 C C . LEU A 1 92 ? -14.125 10.023 2.723 1 91.5 92 LEU A C 1
ATOM 769 O O . LEU A 1 92 ? -12.938 9.898 2.402 1 91.5 92 LEU A O 1
ATOM 773 N N . LEU A 1 93 ? -15.133 10.039 1.875 1 94.06 93 LEU A N 1
ATOM 774 C CA . LEU A 1 93 ? -14.883 9.828 0.454 1 94.06 93 LEU A CA 1
ATOM 775 C C . LEU A 1 93 ? -14.055 10.961 -0.128 1 94.06 93 LEU A C 1
ATOM 777 O O . LEU A 1 93 ? -13.156 10.734 -0.942 1 94.06 93 LEU A O 1
ATOM 781 N N . GLU A 1 94 ? -14.32 12.109 0.268 1 90.19 94 GLU A N 1
ATOM 782 C CA . GLU A 1 94 ? -13.531 13.258 -0.166 1 90.19 94 GLU A CA 1
ATOM 783 C C . GLU A 1 94 ? -12.078 13.133 0.285 1 90.19 94 GLU A C 1
ATOM 785 O O . GLU A 1 94 ? -11.156 13.453 -0.472 1 90.19 94 GLU A O 1
ATOM 790 N N . ARG A 1 95 ? -11.93 12.695 1.473 1 90.25 95 ARG A N 1
ATOM 791 C CA . ARG A 1 95 ? -10.594 12.523 2.031 1 90.25 95 ARG A CA 1
ATOM 792 C C . ARG A 1 95 ? -9.82 11.445 1.287 1 90.25 95 ARG A C 1
ATOM 794 O O . ARG A 1 95 ? -8.617 11.586 1.047 1 90.25 95 ARG A O 1
ATOM 801 N N . ILE A 1 96 ? -10.5 10.461 0.988 1 94.5 96 ILE A N 1
ATOM 802 C CA . ILE A 1 96 ? -9.867 9.344 0.3 1 94.5 96 ILE A CA 1
ATOM 803 C C . ILE A 1 96 ? -9.469 9.758 -1.113 1 94.5 96 ILE A C 1
ATOM 805 O O . ILE A 1 96 ? -8.359 9.477 -1.562 1 94.5 96 ILE A O 1
ATOM 809 N N . LEU A 1 97 ? -10.305 10.492 -1.773 1 94 97 LEU A N 1
ATOM 810 C CA . LEU A 1 97 ? -10.141 10.703 -3.209 1 94 97 LEU A CA 1
ATOM 811 C C . LEU A 1 97 ? -9.383 12 -3.486 1 94 97 LEU A C 1
ATOM 813 O O . LEU A 1 97 ? -8.922 12.219 -4.605 1 94 97 LEU A O 1
ATOM 817 N N . ASP A 1 98 ? -9.234 12.766 -2.465 1 88.56 98 ASP A N 1
ATOM 818 C CA . ASP A 1 98 ? -8.5 14.016 -2.68 1 88.56 98 ASP A CA 1
ATOM 819 C C . ASP A 1 98 ? -7.023 13.742 -2.943 1 88.56 98 ASP A C 1
ATOM 821 O O . ASP A 1 98 ? -6.5 12.688 -2.566 1 88.56 98 ASP A O 1
ATOM 825 N N . LYS A 1 99 ? -6.402 14.633 -3.715 1 86.81 99 LYS A N 1
ATOM 826 C CA . LYS A 1 99 ? -4.977 14.539 -4.008 1 86.81 99 LYS A CA 1
ATOM 827 C C . LYS A 1 99 ? -4.211 15.711 -3.396 1 86.81 99 LYS A C 1
ATOM 829 O O . LYS A 1 99 ? -4.516 16.875 -3.67 1 86.81 99 LYS A O 1
ATOM 834 N N . ASN A 1 100 ? -3.342 15.375 -2.547 1 91 100 ASN A N 1
ATOM 835 C CA . ASN A 1 100 ? -2.424 16.359 -1.995 1 91 100 ASN A CA 1
ATOM 836 C C . ASN A 1 100 ? -1.072 15.742 -1.648 1 91 100 ASN A C 1
ATOM 838 O O . ASN A 1 100 ? -1 14.57 -1.282 1 91 100 ASN A O 1
ATOM 842 N N . PRO A 1 101 ? -0.075 16.516 -1.716 1 94.62 101 PRO A N 1
ATOM 843 C CA . PRO A 1 101 ? 1.284 15.984 -1.598 1 94.62 101 PRO A CA 1
ATOM 844 C C . PRO A 1 101 ? 1.581 15.43 -0.207 1 94.62 101 PRO A C 1
ATOM 846 O O . PRO A 1 101 ? 2.391 14.508 -0.068 1 94.62 101 PRO A O 1
ATOM 849 N N . TYR A 1 102 ? 0.943 15.938 0.778 1 96.44 102 TYR A N 1
ATOM 850 C CA . TYR A 1 102 ? 1.208 15.453 2.127 1 96.44 102 TYR A CA 1
ATOM 851 C C . TYR A 1 102 ? 0.577 14.086 2.346 1 96.44 102 TYR A C 1
ATOM 853 O O . TYR A 1 102 ? 1.137 13.242 3.051 1 96.44 102 TYR A O 1
ATOM 861 N N . LYS A 1 103 ? -0.576 13.938 1.775 1 95.62 103 LYS A N 1
ATOM 862 C CA . LYS A 1 103 ? -1.179 12.609 1.818 1 95.62 103 LYS A CA 1
ATOM 863 C C . LYS A 1 103 ? -0.323 11.594 1.066 1 95.62 103 LYS A C 1
ATOM 865 O O . LYS A 1 103 ? -0.148 10.461 1.524 1 95.62 103 LYS A O 1
ATOM 870 N N . ASP A 1 104 ? 0.176 11.992 -0.066 1 96.94 104 ASP A N 1
ATOM 871 C CA . ASP A 1 104 ? 1.081 11.133 -0.821 1 96.94 104 ASP A CA 1
ATOM 872 C C . ASP A 1 104 ? 2.324 10.789 -0.002 1 96.94 104 ASP A C 1
ATOM 874 O O . ASP A 1 104 ? 2.777 9.648 -0.001 1 96.94 104 ASP A O 1
ATOM 878 N N . LEU A 1 105 ? 2.826 11.781 0.679 1 98 105 LEU A N 1
ATOM 879 C CA . LEU A 1 105 ? 3.994 11.555 1.523 1 98 105 LEU A CA 1
ATOM 880 C C . LEU A 1 105 ? 3.676 10.562 2.639 1 98 105 LEU A C 1
ATOM 882 O O . LEU A 1 105 ? 4.504 9.711 2.971 1 98 105 LEU A O 1
ATOM 886 N N . TYR A 1 106 ? 2.545 10.727 3.227 1 97.31 106 TYR A N 1
ATOM 887 C CA . TYR A 1 106 ? 2.105 9.789 4.254 1 97.31 106 TYR A CA 1
ATOM 888 C C . TYR A 1 106 ? 2.057 8.367 3.709 1 97.31 106 TYR A C 1
ATOM 890 O O . TYR A 1 106 ? 2.449 7.414 4.391 1 97.31 106 TYR A O 1
ATOM 898 N N . THR A 1 107 ? 1.611 8.242 2.5 1 97.06 107 THR A N 1
ATOM 899 C CA . THR A 1 107 ? 1.568 6.934 1.854 1 97.06 107 THR A CA 1
ATOM 900 C C . THR A 1 107 ? 2.977 6.383 1.656 1 97.06 107 THR A C 1
ATOM 902 O O . THR A 1 107 ? 3.215 5.188 1.849 1 97.06 107 THR A O 1
ATOM 905 N N . VAL A 1 108 ? 3.855 7.234 1.25 1 97.25 108 VAL A N 1
ATOM 906 C CA . VAL A 1 108 ? 5.25 6.828 1.124 1 97.25 108 VAL A CA 1
ATOM 907 C C . VAL A 1 108 ? 5.762 6.309 2.465 1 97.25 108 VAL A C 1
ATOM 909 O O . VAL A 1 108 ? 6.477 5.305 2.516 1 97.25 108 VAL A O 1
ATOM 912 N N . PHE A 1 109 ? 5.398 6.98 3.529 1 97.94 109 PHE A N 1
ATOM 913 C CA . PHE A 1 109 ? 5.742 6.555 4.883 1 97.94 109 PHE A CA 1
ATOM 914 C C . PHE A 1 109 ? 5.18 5.168 5.172 1 97.94 109 PHE A C 1
ATOM 916 O O . PHE A 1 109 ? 5.902 4.289 5.648 1 97.94 109 PHE A O 1
ATOM 923 N N . LEU A 1 110 ? 3.934 4.922 4.852 1 97.25 110 LEU A N 1
ATOM 924 C CA . LEU A 1 110 ? 3.299 3.629 5.082 1 97.25 110 LEU A CA 1
ATOM 925 C C . LEU A 1 110 ? 4.031 2.523 4.328 1 97.25 110 LEU A C 1
ATOM 927 O O . LEU A 1 110 ? 4.32 1.466 4.895 1 97.25 110 LEU A O 1
ATOM 931 N N . ILE A 1 111 ? 4.289 2.809 3.086 1 95.69 111 ILE A N 1
ATOM 932 C CA . ILE A 1 111 ? 4.957 1.846 2.217 1 95.69 111 ILE A CA 1
ATOM 933 C C . ILE A 1 111 ? 6.332 1.506 2.787 1 95.69 111 ILE A C 1
ATOM 935 O O . ILE A 1 111 ? 6.73 0.34 2.809 1 95.69 111 ILE A O 1
ATOM 939 N N . GLU A 1 112 ? 7.027 2.459 3.316 1 94.44 112 GLU A N 1
ATOM 940 C CA . GLU A 1 112 ? 8.391 2.295 3.811 1 94.44 112 GLU A CA 1
ATOM 941 C C . GLU A 1 112 ? 8.422 1.472 5.098 1 94.44 112 GLU A C 1
ATOM 943 O O . GLU A 1 112 ? 9.477 1.012 5.523 1 94.44 112 GLU A O 1
ATOM 948 N N . MET A 1 113 ? 7.309 1.246 5.66 1 93.38 113 MET A N 1
ATOM 949 C CA . MET A 1 113 ? 7.258 0.407 6.855 1 93.38 113 MET A CA 1
ATOM 950 C C . MET A 1 113 ? 7.699 -1.018 6.539 1 93.38 113 MET A C 1
ATOM 952 O O . MET A 1 113 ? 8.094 -1.763 7.438 1 93.38 113 MET A O 1
ATOM 956 N N . GLN A 1 114 ? 7.535 -1.333 5.273 1 88.88 114 GLN A N 1
ATOM 957 C CA . GLN A 1 114 ? 8.008 -2.646 4.855 1 88.88 114 GLN A CA 1
ATOM 958 C C . GLN A 1 114 ? 9.469 -2.854 5.238 1 88.88 114 GLN A C 1
ATOM 960 O O . GLN A 1 114 ? 10.359 -2.16 4.734 1 88.88 114 GLN A O 1
ATOM 965 N N . GLY A 1 115 ? 9.781 -3.768 6.133 1 85.38 115 GLY A N 1
ATOM 966 C CA . GLY A 1 115 ? 11.141 -4.086 6.52 1 85.38 115 GLY A CA 1
ATOM 967 C C . GLY A 1 115 ? 11.797 -2.996 7.344 1 85.38 115 GLY A C 1
ATOM 968 O O . GLY A 1 115 ? 13.023 -2.955 7.469 1 85.38 115 GLY A O 1
ATOM 969 N N . ASN A 1 116 ? 11.023 -2.027 7.816 1 92.75 116 ASN A N 1
ATOM 970 C CA . ASN A 1 116 ? 11.539 -0.899 8.586 1 92.75 116 ASN A CA 1
ATOM 971 C C . ASN A 1 116 ? 10.898 -0.821 9.969 1 92.75 116 ASN A C 1
ATOM 973 O O . ASN A 1 116 ? 9.875 -0.164 10.141 1 92.75 116 ASN A O 1
ATOM 977 N N . ASP A 1 117 ? 11.547 -1.324 10.93 1 93.25 117 ASP A N 1
ATOM 978 C CA . ASP A 1 117 ? 10.992 -1.424 12.281 1 93.25 117 ASP A CA 1
ATOM 979 C C . ASP A 1 117 ? 10.859 -0.045 12.922 1 93.25 117 ASP A C 1
ATOM 981 O O . ASP A 1 117 ? 9.938 0.196 13.703 1 93.25 117 ASP A O 1
ATOM 985 N N . LYS A 1 118 ? 11.758 0.775 12.602 1 95.44 118 LYS A N 1
ATOM 986 C CA . LYS A 1 118 ? 11.695 2.135 13.133 1 95.44 118 LYS A CA 1
ATOM 987 C C . LYS A 1 118 ? 10.43 2.848 12.68 1 95.44 118 LYS A C 1
ATOM 989 O O . LYS A 1 118 ? 9.75 3.492 13.477 1 95.44 118 LYS A O 1
ATOM 994 N N . PHE A 1 119 ? 10.109 2.727 11.461 1 96.06 119 PHE A N 1
ATOM 995 C CA . PHE A 1 119 ? 8.922 3.367 10.914 1 96.06 119 PHE A CA 1
ATOM 996 C C . PHE A 1 119 ? 7.656 2.686 11.43 1 96.06 119 PHE A C 1
ATOM 998 O O . PHE A 1 119 ? 6.633 3.34 11.641 1 96.06 119 PHE A O 1
ATOM 1005 N N . LYS A 1 120 ? 7.715 1.389 11.695 1 95.81 120 LYS A N 1
ATOM 1006 C CA . LYS A 1 120 ? 6.578 0.699 12.297 1 95.81 120 LYS A CA 1
ATOM 1007 C C . LYS A 1 120 ? 6.273 1.253 13.688 1 95.81 120 LYS A C 1
ATOM 1009 O O . LYS A 1 120 ? 5.109 1.493 14.023 1 95.81 120 LYS A O 1
ATOM 1014 N N . MET A 1 121 ? 7.324 1.46 14.406 1 96.44 121 MET A N 1
ATOM 1015 C CA . MET A 1 121 ? 7.156 2.02 15.742 1 96.44 121 MET A CA 1
ATOM 1016 C C . MET A 1 121 ? 6.629 3.447 15.672 1 96.44 121 MET A C 1
ATOM 1018 O O . MET A 1 121 ? 5.758 3.83 16.453 1 96.44 121 MET A O 1
ATOM 1022 N N . LEU A 1 122 ? 7.191 4.18 14.758 1 96.19 122 LEU A N 1
ATOM 1023 C CA . LEU A 1 122 ? 6.73 5.551 14.578 1 96.19 122 LEU A CA 1
ATOM 1024 C C . LEU A 1 122 ? 5.258 5.582 14.188 1 96.19 122 LEU A C 1
ATOM 1026 O O . LEU A 1 122 ? 4.5 6.422 14.672 1 96.19 122 LEU A O 1
ATOM 1030 N N . PHE A 1 123 ? 4.832 4.715 13.336 1 96.94 123 PHE A N 1
ATOM 1031 C CA . PHE A 1 123 ? 3.438 4.617 12.914 1 96.94 123 PHE A CA 1
ATOM 1032 C C . PHE A 1 123 ? 2.527 4.406 14.117 1 96.94 123 PHE A C 1
ATOM 1034 O O . PHE A 1 123 ? 1.49 5.062 14.242 1 96.94 123 PHE A O 1
ATOM 1041 N N . GLU A 1 124 ? 2.875 3.486 14.992 1 96.62 124 GLU A N 1
ATOM 1042 C CA . GLU A 1 124 ? 2.072 3.203 16.172 1 96.62 124 GLU A CA 1
ATOM 1043 C C . GLU A 1 124 ? 1.945 4.438 17.062 1 96.62 124 GLU A C 1
ATOM 1045 O O . GLU A 1 124 ? 0.868 4.719 17.594 1 96.62 124 GLU A O 1
ATOM 1050 N N . LYS A 1 125 ? 3.055 5.113 17.156 1 95.69 125 LYS A N 1
ATOM 1051 C CA . LYS A 1 125 ? 3.033 6.332 17.953 1 95.69 125 LYS A CA 1
ATOM 1052 C C . LYS A 1 125 ? 2.111 7.379 17.328 1 95.69 125 LYS A C 1
ATOM 1054 O O . LYS A 1 125 ? 1.307 7.996 18.031 1 95.69 125 LYS A O 1
ATOM 1059 N N . ILE A 1 126 ? 2.244 7.598 16.047 1 93.62 126 ILE A N 1
ATOM 1060 C CA . ILE A 1 126 ? 1.406 8.547 15.328 1 93.62 126 ILE A CA 1
ATOM 1061 C C . ILE A 1 126 ? -0.06 8.141 15.453 1 93.62 126 ILE A C 1
ATOM 1063 O O . ILE A 1 126 ? -0.927 8.984 15.695 1 93.62 126 ILE A O 1
ATOM 1067 N N . TYR A 1 127 ? -0.341 6.863 15.297 1 94.19 127 TYR A N 1
ATOM 1068 C CA . TYR A 1 127 ? -1.703 6.352 15.398 1 94.19 127 TYR A CA 1
ATOM 1069 C C . TYR A 1 127 ? -2.291 6.641 16.781 1 94.19 127 TYR A C 1
ATOM 1071 O O . TYR A 1 127 ? -3.406 7.156 16.891 1 94.19 127 TYR A O 1
ATOM 1079 N N . ASP A 1 128 ? -1.561 6.273 17.781 1 94.94 128 ASP A N 1
ATOM 1080 C CA . ASP A 1 128 ? -2.041 6.449 19.156 1 94.94 128 ASP A CA 1
ATOM 1081 C C . ASP A 1 128 ? -2.367 7.914 19.438 1 94.94 128 ASP A C 1
ATOM 1083 O O . ASP A 1 128 ? -3.43 8.227 19.984 1 94.94 128 ASP A O 1
ATOM 1087 N N . GLU A 1 129 ? -1.486 8.75 19.047 1 92.69 129 GLU A N 1
ATOM 1088 C CA . GLU A 1 129 ? -1.684 10.18 19.281 1 92.69 129 GLU A CA 1
ATOM 1089 C C . GLU A 1 129 ? -2.895 10.695 18.516 1 92.69 129 GLU A C 1
ATOM 1091 O O . GLU A 1 129 ? -3.719 11.43 19.062 1 92.69 129 GLU A O 1
ATOM 1096 N N . SER A 1 130 ? -2.977 10.352 17.266 1 91.38 130 SER A N 1
ATOM 1097 C CA . SER A 1 130 ? -4.086 10.797 16.422 1 91.38 130 SER A CA 1
ATOM 1098 C C . SER A 1 130 ? -5.414 10.242 16.938 1 91.38 130 SER A C 1
ATOM 1100 O O . SER A 1 130 ? -6.426 10.945 16.938 1 91.38 130 SER A O 1
ATOM 1102 N N . HIS A 1 131 ? -5.391 8.984 17.297 1 93.25 131 HIS A N 1
ATOM 1103 C CA . HIS A 1 131 ? -6.59 8.344 17.812 1 93.25 131 HIS A CA 1
ATOM 1104 C C . HIS A 1 131 ? -7.078 9.039 19.078 1 93.25 131 HIS A C 1
ATOM 1106 O O . HIS A 1 131 ? -8.258 9.367 19.203 1 93.25 131 HIS A O 1
ATOM 1112 N N . ASP A 1 132 ? -6.195 9.266 20.016 1 93.31 132 ASP A N 1
ATOM 1113 C CA . ASP A 1 132 ? -6.547 9.922 21.266 1 93.31 132 ASP A CA 1
ATOM 1114 C C . ASP A 1 132 ? -7.125 11.312 21.016 1 93.31 132 ASP A C 1
ATOM 1116 O O . ASP A 1 132 ? -8.141 11.68 21.609 1 93.31 132 ASP A O 1
ATOM 1120 N N . ASN A 1 133 ? -6.473 12.016 20.141 1 89.56 133 ASN A N 1
ATOM 1121 C CA . ASN A 1 133 ? -6.957 13.344 19.797 1 89.56 133 ASN A CA 1
ATOM 1122 C C . ASN A 1 133 ? -8.344 13.289 19.156 1 89.56 133 ASN A C 1
ATOM 1124 O O . ASN A 1 133 ? -9.195 14.133 19.453 1 89.56 133 ASN A O 1
ATOM 1128 N N . PHE A 1 134 ? -8.516 12.32 18.344 1 88 134 PHE A N 1
ATOM 1129 C CA . PHE A 1 134 ? -9.781 12.172 17.641 1 88 134 PHE A CA 1
ATOM 1130 C C . PHE A 1 134 ? -10.898 11.805 18.609 1 88 134 PHE A C 1
ATOM 1132 O O . PHE A 1 134 ? -11.984 12.391 18.578 1 88 134 PHE A O 1
ATOM 1139 N N . VAL A 1 135 ? -10.688 10.906 19.469 1 91.56 135 VAL A N 1
ATOM 1140 C CA . VAL A 1 135 ? -11.672 10.453 20.453 1 91.56 135 VAL A CA 1
ATOM 1141 C C . VAL A 1 135 ? -12.039 11.609 21.375 1 91.56 135 VAL A C 1
ATOM 1143 O O . VAL A 1 135 ? -13.219 11.82 21.672 1 91.56 135 VAL A O 1
ATOM 1146 N N . GLU A 1 136 ? -11.055 12.305 21.828 1 91.19 136 GLU A N 1
ATOM 1147 C CA . GLU A 1 136 ? -11.297 13.461 22.672 1 91.19 136 GLU A CA 1
ATOM 1148 C C . GLU A 1 136 ? -12.133 14.516 21.953 1 91.19 136 GLU A C 1
ATOM 1150 O O . GLU A 1 136 ? -13.047 15.102 22.531 1 91.19 136 GLU A O 1
ATOM 1155 N N . PHE A 1 137 ? -11.773 14.711 20.75 1 84.44 137 PHE A N 1
ATOM 1156 C CA . PHE A 1 137 ? -12.5 15.68 19.938 1 84.44 137 PHE A CA 1
ATOM 1157 C C . PHE A 1 137 ? -13.961 15.266 19.781 1 84.44 137 PHE A C 1
ATOM 1159 O O . PHE A 1 137 ? -14.859 16.094 19.922 1 84.44 137 PHE A O 1
ATOM 1166 N N . ILE A 1 138 ? -14.227 14.023 19.453 1 84.62 138 ILE A N 1
ATOM 1167 C CA . ILE A 1 138 ? -15.57 13.484 19.297 1 84.62 138 ILE A CA 1
ATOM 1168 C C . ILE A 1 138 ? -16.375 13.711 20.578 1 84.62 138 ILE A C 1
ATOM 1170 O O . ILE A 1 138 ? -17.531 14.148 20.516 1 84.62 138 ILE A O 1
ATOM 1174 N N . LYS A 1 139 ? -15.734 13.414 21.703 1 89.56 139 LYS A N 1
ATOM 1175 C CA . LYS A 1 139 ? -16.391 13.57 23 1 89.56 139 LYS A CA 1
ATOM 1176 C C . LYS A 1 139 ? -16.719 15.031 23.281 1 89.56 139 LYS A C 1
ATOM 1178 O O . LYS A 1 139 ? -17.844 15.367 23.672 1 89.56 139 LYS A O 1
ATOM 1183 N N . LYS A 1 140 ? -15.812 15.828 23.062 1 88 140 LYS A N 1
ATOM 1184 C CA . LYS A 1 140 ? -15.945 17.25 23.359 1 88 140 LYS A CA 1
ATOM 1185 C C . LYS A 1 140 ? -17.031 17.891 22.516 1 88 140 LYS A C 1
ATOM 1187 O O . LYS A 1 140 ? -17.797 18.719 23 1 88 140 LYS A O 1
ATOM 1192 N N . GLU A 1 141 ? -17.109 17.453 21.234 1 83 141 GLU A N 1
ATOM 1193 C CA . GLU A 1 141 ? -18.016 18.109 20.281 1 83 141 GLU A CA 1
ATOM 1194 C C . GLU A 1 141 ? -19.344 17.359 20.188 1 83 141 GLU A C 1
ATOM 1196 O O . GLU A 1 141 ? -20.234 17.766 19.453 1 83 141 GLU A O 1
ATOM 1201 N N . GLY A 1 142 ? -19.531 16.25 20.906 1 82.44 142 GLY A N 1
ATOM 1202 C CA . GLY A 1 142 ? -20.766 15.484 20.891 1 82.44 142 GLY A CA 1
ATOM 1203 C C . GLY A 1 142 ? -21 14.789 19.562 1 82.44 142 GLY A C 1
ATOM 1204 O O . GLY A 1 142 ? -22.125 14.805 19.031 1 82.44 142 GLY A O 1
ATOM 1205 N N . LEU A 1 143 ? -19.922 14.258 18.953 1 82.31 143 LEU A N 1
ATOM 1206 C CA . LEU A 1 143 ? -19.969 13.609 17.656 1 82.31 143 LEU A CA 1
ATOM 1207 C C . LEU A 1 143 ? -19.844 12.102 17.797 1 82.31 143 LEU A C 1
ATOM 1209 O O . LEU A 1 143 ? -19.062 11.461 17.094 1 82.31 143 LEU A O 1
ATOM 1213 N N . GLU A 1 144 ? -20.625 11.547 18.578 1 84.94 144 GLU A N 1
ATOM 1214 C CA . GLU A 1 144 ? -20.531 10.133 18.938 1 84.94 144 GLU A CA 1
ATOM 1215 C C . GLU A 1 144 ? -20.719 9.234 17.719 1 84.94 144 GLU A C 1
ATOM 1217 O O . GLU A 1 144 ? -20.266 8.094 17.719 1 84.94 144 GLU A O 1
ATOM 1222 N N . GLU A 1 145 ? -21.438 9.773 16.75 1 82 145 GLU A N 1
ATOM 1223 C CA . GLU A 1 145 ? -21.641 9 15.531 1 82 145 GLU A CA 1
ATOM 1224 C C . GLU A 1 145 ? -20.297 8.656 14.867 1 82 145 GLU A C 1
ATOM 1226 O O . GLU A 1 145 ? -20.219 7.688 14.109 1 82 145 GLU A O 1
ATOM 1231 N N . TYR A 1 146 ? -19.25 9.352 15.141 1 85.25 146 TYR A N 1
ATOM 1232 C CA . TYR A 1 146 ? -17.938 9.148 14.523 1 85.25 146 TYR A CA 1
ATOM 1233 C C . TYR A 1 146 ? -17.156 8.062 15.25 1 85.25 146 TYR A C 1
ATOM 1235 O O . TYR A 1 146 ? -16.109 7.625 14.781 1 85.25 146 TYR A O 1
ATOM 1243 N N . ASN A 1 147 ? -17.688 7.602 16.312 1 89.06 147 ASN A N 1
ATOM 1244 C CA . ASN A 1 147 ? -17.016 6.539 17.062 1 89.06 147 ASN A CA 1
ATOM 1245 C C . ASN A 1 147 ? -16.859 5.281 16.219 1 89.06 147 ASN A C 1
ATOM 1247 O O . ASN A 1 147 ? -15.875 4.547 16.359 1 89.06 147 ASN A O 1
ATOM 1251 N N . ALA A 1 148 ? -17.75 5.137 15.289 1 88.88 148 ALA A N 1
ATOM 1252 C CA . ALA A 1 148 ? -17.766 3.934 14.461 1 88.88 148 ALA A CA 1
ATOM 1253 C C . ALA A 1 148 ? -16.516 3.881 13.57 1 88.88 148 ALA A C 1
ATOM 1255 O O . ALA A 1 148 ? -16.141 2.809 13.102 1 88.88 148 ALA A O 1
ATOM 1256 N N . ILE A 1 149 ? -15.883 5.039 13.367 1 91.81 149 ILE A N 1
ATOM 1257 C CA . ILE A 1 149 ? -14.742 5.051 12.453 1 91.81 149 ILE A CA 1
ATOM 1258 C C . ILE A 1 149 ? -13.461 5.332 13.227 1 91.81 149 ILE A C 1
ATOM 1260 O O . ILE A 1 149 ? -12.438 5.68 12.633 1 91.81 149 ILE A O 1
ATOM 1264 N N . SER A 1 150 ? -13.508 5.234 14.523 1 92.25 150 SER A N 1
ATOM 1265 C CA . SER A 1 150 ? -12.344 5.547 15.344 1 92.25 150 SER A CA 1
ATOM 1266 C C . SER A 1 150 ? -11.586 4.281 15.734 1 92.25 150 SER A C 1
ATOM 1268 O O . SER A 1 150 ? -10.625 4.336 16.516 1 92.25 150 SER A O 1
ATOM 1270 N N . ASN A 1 151 ? -11.93 3.17 15.18 1 94.38 151 ASN A N 1
ATOM 1271 C CA . ASN A 1 151 ? -11.273 1.917 15.547 1 94.38 151 ASN A CA 1
ATOM 1272 C C . ASN A 1 151 ? -10.125 1.58 14.602 1 94.38 151 ASN A C 1
ATOM 1274 O O . ASN A 1 151 ? -9.969 2.223 13.562 1 94.38 151 ASN A O 1
ATOM 1278 N N . ARG A 1 152 ? -9.32 0.622 14.938 1 95.94 152 ARG A N 1
ATOM 1279 C CA . ARG A 1 152 ? -8.117 0.25 14.195 1 95.94 152 ARG A CA 1
ATOM 1280 C C . ARG A 1 152 ? -8.461 -0.325 12.828 1 95.94 152 ARG A C 1
ATOM 1282 O O . ARG A 1 152 ? -7.73 -0.125 11.859 1 95.94 152 ARG A O 1
ATOM 1289 N N . GLU A 1 153 ? -9.57 -1.036 12.781 1 97.25 153 GLU A N 1
ATOM 1290 C CA . GLU A 1 153 ? -9.977 -1.698 11.539 1 97.25 153 GLU A CA 1
ATOM 1291 C C . GLU A 1 153 ? -10.352 -0.68 10.469 1 97.25 153 GLU A C 1
ATOM 1293 O O . GLU A 1 153 ? -9.992 -0.841 9.297 1 97.25 153 GLU A O 1
ATOM 1298 N N . PHE A 1 154 ? -11.055 0.324 10.891 1 97 154 PHE A N 1
ATOM 1299 C CA . PHE A 1 154 ? -11.422 1.344 9.914 1 97 154 PHE A CA 1
ATOM 1300 C C . PHE A 1 154 ? -10.195 2.15 9.492 1 97 154 PHE A C 1
ATOM 1302 O O . PHE A 1 154 ? -10.047 2.488 8.32 1 97 154 PHE A O 1
ATOM 1309 N N . THR A 1 155 ? -9.336 2.473 10.43 1 96.5 155 THR A N 1
ATOM 1310 C CA . THR A 1 155 ? -8.078 3.137 10.102 1 96.5 155 THR A CA 1
ATOM 1311 C C . THR A 1 155 ? -7.266 2.297 9.125 1 96.5 155 THR A C 1
ATOM 1313 O O . THR A 1 155 ? -6.676 2.832 8.18 1 96.5 155 THR A O 1
ATOM 1316 N N . PHE A 1 156 ? -7.211 1.031 9.398 1 97.75 156 PHE A N 1
ATOM 1317 C CA . PHE A 1 156 ? -6.57 0.087 8.484 1 97.75 156 PHE A CA 1
ATOM 1318 C C . PHE A 1 156 ? -7.121 0.238 7.074 1 97.75 156 PHE A C 1
ATOM 1320 O O . PHE A 1 156 ? -6.359 0.396 6.117 1 97.75 156 PHE A O 1
ATOM 1327 N N . LEU A 1 157 ? -8.422 0.217 6.953 1 98.31 157 LEU A N 1
ATOM 1328 C CA . LEU A 1 157 ? -9.07 0.332 5.652 1 98.31 157 LEU A CA 1
ATOM 1329 C C . LEU A 1 157 ? -8.719 1.657 4.984 1 98.31 157 LEU A C 1
ATOM 1331 O O . LEU A 1 157 ? -8.383 1.69 3.799 1 98.31 157 LEU A O 1
ATOM 1335 N N . MET A 1 158 ? -8.766 2.756 5.727 1 96.88 158 MET A N 1
ATOM 1336 C CA . MET A 1 158 ? -8.422 4.066 5.184 1 96.88 158 MET A CA 1
ATOM 1337 C C . MET A 1 158 ? -6.992 4.082 4.66 1 96.88 158 MET A C 1
ATOM 1339 O O . MET A 1 158 ? -6.734 4.578 3.561 1 96.88 158 MET A O 1
ATOM 1343 N N . ASN A 1 159 ? -6.066 3.547 5.43 1 97.5 159 ASN A N 1
ATOM 1344 C CA . ASN A 1 159 ? -4.672 3.496 5.012 1 97.5 159 ASN A CA 1
ATOM 1345 C C . ASN A 1 159 ? -4.492 2.658 3.75 1 97.5 159 ASN A C 1
ATOM 1347 O O . ASN A 1 159 ? -3.695 3.002 2.877 1 97.5 159 ASN A O 1
ATOM 1351 N N . CYS A 1 160 ? -5.223 1.576 3.691 1 98.12 160 CYS A N 1
ATOM 1352 C CA . CYS A 1 160 ? -5.195 0.75 2.49 1 98.12 160 CYS A CA 1
ATOM 1353 C C . CYS A 1 160 ? -5.633 1.55 1.269 1 98.12 160 CYS A C 1
ATOM 1355 O O . CYS A 1 160 ? -4.973 1.516 0.228 1 98.12 160 CYS A O 1
ATOM 1357 N N . LEU A 1 161 ? -6.668 2.254 1.428 1 98.06 161 LEU A N 1
ATOM 1358 C CA . LEU A 1 161 ? -7.223 3.014 0.313 1 98.06 161 LEU A CA 1
ATOM 1359 C C . LEU A 1 161 ? -6.297 4.164 -0.074 1 98.06 161 LEU A C 1
ATOM 1361 O O . LEU A 1 161 ? -6.148 4.473 -1.259 1 98.06 161 LEU A O 1
ATOM 1365 N N . TYR A 1 162 ? -5.652 4.789 0.912 1 96.88 162 TYR A N 1
ATOM 1366 C CA . TYR A 1 162 ? -4.668 5.824 0.616 1 96.88 162 TYR A CA 1
ATOM 1367 C C . TYR A 1 162 ? -3.541 5.273 -0.252 1 96.88 162 TYR A C 1
ATOM 1369 O O . TYR A 1 162 ? -3.146 5.898 -1.239 1 96.88 162 TYR A O 1
ATOM 1377 N N . MET A 1 163 ? -3.066 4.145 0.128 1 96.88 163 MET A N 1
ATOM 1378 C CA . MET A 1 163 ? -1.994 3.523 -0.644 1 96.88 163 MET A CA 1
ATOM 1379 C C . MET A 1 163 ? -2.461 3.197 -2.059 1 96.88 163 MET A C 1
ATOM 1381 O O . MET A 1 163 ? -1.716 3.391 -3.021 1 96.88 163 MET A O 1
ATOM 1385 N N . GLY A 1 164 ? -3.664 2.719 -2.156 1 97.06 164 GLY A N 1
ATOM 1386 C CA . GLY A 1 164 ? -4.203 2.41 -3.473 1 97.06 164 GLY A CA 1
ATOM 1387 C C . GLY A 1 164 ? -4.297 3.623 -4.379 1 97.06 164 GLY A C 1
ATOM 1388 O O . GLY A 1 164 ? -3.881 3.574 -5.535 1 97.06 164 GLY A O 1
ATOM 1389 N N . ILE A 1 165 ? -4.844 4.707 -3.852 1 96.56 165 ILE A N 1
ATOM 1390 C CA . ILE A 1 165 ? -5.023 5.93 -4.629 1 96.56 165 ILE A CA 1
ATOM 1391 C C . ILE A 1 165 ? -3.662 6.457 -5.082 1 96.56 165 ILE A C 1
ATOM 1393 O O . ILE A 1 165 ? -3.533 6.988 -6.184 1 96.56 165 ILE A O 1
ATOM 1397 N N . TYR A 1 166 ? -2.699 6.273 -4.258 1 95.94 166 TYR A N 1
ATOM 1398 C CA . TYR A 1 166 ? -1.344 6.719 -4.559 1 95.94 166 TYR A CA 1
ATOM 1399 C C . TYR A 1 166 ? -0.719 5.871 -5.66 1 95.94 166 TYR A C 1
ATOM 1401 O O . TYR A 1 166 ? -0.082 6.395 -6.574 1 95.94 166 TYR A O 1
ATOM 1409 N N . LEU A 1 167 ? -0.933 4.59 -5.66 1 95.5 167 LEU A N 1
ATOM 1410 C CA . LEU A 1 167 ? -0.181 3.658 -6.496 1 95.5 167 LEU A CA 1
ATOM 1411 C C . LEU A 1 167 ? -0.904 3.406 -7.812 1 95.5 167 LEU A C 1
ATOM 1413 O O . LEU A 1 167 ? -0.266 3.141 -8.836 1 95.5 167 LEU A O 1
ATOM 1417 N N . PHE A 1 168 ? -2.23 3.457 -7.734 1 94.75 168 PHE A N 1
ATOM 1418 C CA . PHE A 1 168 ? -3.008 3.051 -8.898 1 94.75 168 PHE A CA 1
ATOM 1419 C C . PHE A 1 168 ? -3.68 4.258 -9.547 1 94.75 168 PHE A C 1
ATOM 1421 O O . PHE A 1 168 ? -4.355 5.035 -8.867 1 94.75 168 PHE A O 1
ATOM 1428 N N . ASP A 1 169 ? -3.516 4.418 -10.812 1 89.25 169 ASP A N 1
ATOM 1429 C CA . ASP A 1 169 ? -4.074 5.574 -11.508 1 89.25 169 ASP A CA 1
ATOM 1430 C C . ASP A 1 169 ? -5.066 5.141 -12.578 1 89.25 169 ASP A C 1
ATOM 1432 O O . ASP A 1 169 ? -5.621 5.98 -13.297 1 89.25 169 ASP A O 1
ATOM 1436 N N . ASN A 1 170 ? -5.395 3.938 -12.625 1 91.25 170 ASN A N 1
ATOM 1437 C CA . ASN A 1 170 ? -6.207 3.436 -13.727 1 91.25 170 ASN A CA 1
ATOM 1438 C C . ASN A 1 170 ? -7.59 3.002 -13.25 1 91.25 170 ASN A C 1
ATOM 1440 O O . ASN A 1 170 ? -8.18 2.078 -13.812 1 91.25 170 ASN A O 1
ATOM 1444 N N . VAL A 1 171 ? -8.062 3.58 -12.242 1 94.69 171 VAL A N 1
ATOM 1445 C CA . VAL A 1 171 ? -9.383 3.25 -11.734 1 94.69 171 VAL A CA 1
ATOM 1446 C C . VAL A 1 171 ? -10.344 4.406 -12 1 94.69 171 VAL A C 1
ATOM 1448 O O . VAL A 1 171 ? -9.953 5.574 -11.93 1 94.69 171 VAL A O 1
ATOM 1451 N N . ASP A 1 172 ? -11.516 4.062 -12.391 1 96.62 172 ASP A N 1
ATOM 1452 C CA . ASP A 1 172 ? -12.562 5.066 -12.531 1 96.62 172 ASP A CA 1
ATOM 1453 C C . ASP A 1 172 ? -12.977 5.625 -11.172 1 96.62 172 ASP A C 1
ATOM 1455 O O . ASP A 1 172 ? -13.633 4.934 -10.383 1 96.62 172 ASP A O 1
ATOM 1459 N N . ARG A 1 173 ? -12.719 6.871 -10.914 1 95.38 173 ARG A N 1
ATOM 1460 C CA . ARG A 1 173 ? -12.906 7.473 -9.594 1 95.38 173 ARG A CA 1
ATOM 1461 C C . ARG A 1 173 ? -14.383 7.555 -9.234 1 95.38 173 ARG A C 1
ATOM 1463 O O . ARG A 1 173 ? -14.75 7.43 -8.062 1 95.38 173 ARG A O 1
ATOM 1470 N N . ALA A 1 174 ? -15.172 7.797 -10.203 1 96.88 174 ALA A N 1
ATOM 1471 C CA . ALA A 1 174 ? -16.609 7.871 -9.953 1 96.88 174 ALA A CA 1
ATOM 1472 C C . ALA A 1 174 ? -17.172 6.512 -9.539 1 96.88 174 ALA A C 1
ATOM 1474 O O . ALA A 1 174 ? -17.953 6.418 -8.594 1 96.88 174 ALA A O 1
ATOM 1475 N N . LYS A 1 175 ? -16.797 5.473 -10.25 1 97.44 175 LYS A N 1
ATOM 1476 C CA . LYS A 1 175 ? -17.25 4.121 -9.922 1 97.44 175 LYS A CA 1
ATOM 1477 C C . LYS A 1 175 ? -16.703 3.676 -8.562 1 97.44 175 LYS A C 1
ATOM 1479 O O . LYS A 1 175 ? -17.406 3.025 -7.789 1 97.44 175 LYS A O 1
ATOM 1484 N N . LEU A 1 176 ? -15.469 4.016 -8.336 1 97.69 176 LEU A N 1
ATOM 1485 C CA . LEU A 1 176 ? -14.867 3.705 -7.043 1 97.69 176 LEU A CA 1
ATOM 1486 C C . LEU A 1 176 ? -15.633 4.387 -5.91 1 97.69 176 LEU A C 1
ATOM 1488 O O . LEU A 1 176 ? -15.938 3.758 -4.895 1 97.69 176 LEU A O 1
ATOM 1492 N N . LYS A 1 177 ? -15.891 5.645 -6.121 1 97.56 177 LYS A N 1
ATOM 1493 C CA . LYS A 1 177 ? -16.641 6.414 -5.133 1 97.56 177 LYS A CA 1
ATOM 1494 C C . LYS A 1 177 ? -17.984 5.77 -4.836 1 97.56 177 LYS A C 1
ATOM 1496 O O . LYS A 1 177 ? -18.391 5.648 -3.678 1 97.56 177 LYS A O 1
ATOM 1501 N N . GLU A 1 178 ? -18.656 5.379 -5.848 1 97.25 178 GLU A N 1
ATOM 1502 C CA . GLU A 1 178 ? -19.969 4.742 -5.688 1 97.25 178 GLU A CA 1
ATOM 1503 C C . GLU A 1 178 ? -19.859 3.439 -4.898 1 97.25 178 GLU A C 1
ATOM 1505 O O . GLU A 1 178 ? -20.672 3.17 -4.012 1 97.25 178 GLU A O 1
ATOM 1510 N N . MET A 1 179 ? -18.891 2.652 -5.219 1 97.56 179 MET A N 1
ATOM 1511 C CA . MET A 1 179 ? -18.672 1.386 -4.527 1 97.56 179 MET A CA 1
ATOM 1512 C C . MET A 1 179 ? -18.375 1.618 -3.049 1 97.56 179 MET A C 1
ATOM 1514 O O . MET A 1 179 ? -18.984 1 -2.18 1 97.56 179 MET A O 1
ATOM 1518 N N . LEU A 1 180 ? -17.469 2.527 -2.785 1 97.81 180 LEU A N 1
ATOM 1519 C CA . LEU A 1 180 ? -17.062 2.801 -1.41 1 97.81 180 LEU A CA 1
ATOM 1520 C C . LEU A 1 180 ? -18.219 3.412 -0.619 1 97.81 180 LEU A C 1
ATOM 1522 O O . LEU A 1 180 ? -18.359 3.139 0.574 1 97.81 180 LEU A O 1
ATOM 1526 N N . LYS A 1 181 ? -18.953 4.25 -1.269 1 96.31 181 LYS A N 1
ATOM 1527 C CA . LYS A 1 181 ? -20.109 4.848 -0.605 1 96.31 181 LYS A CA 1
ATOM 1528 C C . LYS A 1 181 ? -21.078 3.771 -0.104 1 96.31 181 LYS A C 1
ATOM 1530 O O . LYS A 1 181 ? -21.516 3.812 1.048 1 96.31 181 LYS A O 1
ATOM 1535 N N . LEU A 1 182 ? -21.391 2.824 -0.965 1 96.44 182 LEU A N 1
ATOM 1536 C CA . LEU A 1 182 ? -22.266 1.724 -0.592 1 96.44 182 LEU A CA 1
ATOM 1537 C C . LEU A 1 182 ? -21.703 0.953 0.597 1 96.44 182 LEU A C 1
ATOM 1539 O O . LEU A 1 182 ? -22.438 0.647 1.545 1 96.44 182 LEU A O 1
ATOM 1543 N N . MET A 1 183 ? -20.484 0.709 0.592 1 97 183 MET A N 1
ATOM 1544 C CA . MET A 1 183 ? -19.828 -0.081 1.627 1 97 183 MET A CA 1
ATOM 1545 C C . MET A 1 183 ? -19.781 0.68 2.947 1 97 183 MET A C 1
ATOM 1547 O O . MET A 1 183 ? -20.094 0.12 4 1 97 183 MET A O 1
ATOM 1551 N N . PHE A 1 184 ? -19.391 1.944 2.848 1 95.88 184 PHE A N 1
ATOM 1552 C CA . PHE A 1 184 ? -19.297 2.752 4.055 1 95.88 184 PHE A CA 1
ATOM 1553 C C . PHE A 1 184 ? -20.672 2.955 4.691 1 95.88 184 PHE A C 1
ATOM 1555 O O . PHE A 1 184 ? -20.797 2.904 5.914 1 95.88 184 PHE A O 1
ATOM 1562 N N . GLU A 1 185 ? -21.656 3.166 3.893 1 94.12 185 GLU A N 1
ATOM 1563 C CA . GLU A 1 185 ? -23.016 3.334 4.414 1 94.12 185 GLU A CA 1
ATOM 1564 C C . GLU A 1 185 ? -23.5 2.07 5.125 1 94.12 185 GLU A C 1
ATOM 1566 O O . GLU A 1 185 ? -24.141 2.148 6.176 1 94.12 185 GLU A O 1
ATOM 1571 N N . ALA A 1 186 ? -23.156 0.947 4.562 1 94.69 186 ALA A N 1
ATOM 1572 C CA . ALA A 1 186 ? -23.562 -0.315 5.18 1 94.69 186 ALA A CA 1
ATOM 1573 C C . ALA A 1 186 ? -22.859 -0.504 6.527 1 94.69 186 ALA A C 1
ATOM 1575 O O . ALA A 1 186 ? -23.469 -1.008 7.477 1 94.69 186 ALA A O 1
ATOM 1576 N N . TYR A 1 187 ? -21.578 -0.136 6.594 1 94.44 187 TYR A N 1
ATOM 1577 C CA . TYR A 1 187 ? -20.812 -0.311 7.824 1 94.44 187 TYR A CA 1
ATOM 1578 C C . TYR A 1 187 ? -21.266 0.681 8.891 1 94.44 187 TYR A C 1
ATOM 1580 O O . TYR A 1 187 ? -21.312 0.349 10.078 1 94.44 187 TYR A O 1
ATOM 1588 N N . LEU A 1 188 ? -21.609 1.898 8.445 1 90.12 188 LEU A N 1
ATOM 1589 C CA . LEU A 1 188 ? -21.891 2.967 9.398 1 90.12 188 LEU A CA 1
ATOM 1590 C C . LEU A 1 188 ? -23.375 2.998 9.758 1 90.12 188 LEU A C 1
ATOM 1592 O O . LEU A 1 188 ? -23.781 3.719 10.672 1 90.12 188 LEU A O 1
ATOM 1596 N N . THR A 1 189 ? -24.234 2.301 9.07 1 80.44 189 THR A N 1
ATOM 1597 C CA . THR A 1 189 ? -25.641 2.23 9.414 1 80.44 189 THR A CA 1
ATOM 1598 C C . THR A 1 189 ? -25.953 0.953 10.188 1 80.44 189 THR A C 1
ATOM 1600 O O . THR A 1 189 ? -26.75 0.967 11.125 1 80.44 189 THR A O 1
ATOM 1603 N N . MET B 1 1 ? 30.297 -37.594 3.078 1 39.91 1 MET B N 1
ATOM 1604 C CA . MET B 1 1 ? 29.047 -37.531 2.332 1 39.91 1 MET B CA 1
ATOM 1605 C C . MET B 1 1 ? 29.172 -36.594 1.137 1 39.91 1 MET B C 1
ATOM 1607 O O . MET B 1 1 ? 29.531 -35.438 1.295 1 39.91 1 MET B O 1
ATOM 1611 N N . GLU B 1 2 ? 29.469 -37.031 -0.01 1 43.56 2 GLU B N 1
ATOM 1612 C CA . GLU B 1 2 ? 29.703 -36.281 -1.228 1 43.56 2 GLU B CA 1
ATOM 1613 C C . GLU B 1 2 ? 28.547 -35.281 -1.488 1 43.56 2 GLU B C 1
ATOM 1615 O O . GLU B 1 2 ? 27.391 -35.688 -1.477 1 43.56 2 GLU B O 1
ATOM 1620 N N . ARG B 1 3 ? 28.656 -34.156 -1.102 1 53.66 3 ARG B N 1
ATOM 1621 C CA . ARG B 1 3 ? 27.625 -33.156 -1.333 1 53.66 3 ARG B CA 1
ATOM 1622 C C . ARG B 1 3 ? 27.078 -33.25 -2.752 1 53.66 3 ARG B C 1
ATOM 1624 O O . ARG B 1 3 ? 27.797 -33 -3.721 1 53.66 3 ARG B O 1
ATOM 1631 N N . LYS B 1 4 ? 26.375 -34.375 -3.104 1 61.09 4 LYS B N 1
ATOM 1632 C CA . LYS B 1 4 ? 25.719 -34.594 -4.387 1 61.09 4 LYS B CA 1
ATOM 1633 C C . LYS B 1 4 ? 25.141 -33.281 -4.949 1 61.09 4 LYS B C 1
ATOM 1635 O O . LYS B 1 4 ? 24.422 -32.562 -4.25 1 61.09 4 LYS B O 1
ATOM 1640 N N . ARG B 1 5 ? 25.703 -32.875 -6.148 1 76.31 5 ARG B N 1
ATOM 1641 C CA . ARG B 1 5 ? 25.312 -31.656 -6.875 1 76.31 5 ARG B CA 1
ATOM 1642 C C . ARG B 1 5 ? 23.828 -31.672 -7.215 1 76.31 5 ARG B C 1
ATOM 1644 O O . ARG B 1 5 ? 23.312 -32.688 -7.727 1 76.31 5 ARG B O 1
ATOM 1651 N N . LEU B 1 6 ? 23.125 -30.719 -6.676 1 76.25 6 LEU B N 1
ATOM 1652 C CA . LEU B 1 6 ? 21.703 -30.609 -7.027 1 76.25 6 LEU B CA 1
ATOM 1653 C C . LEU B 1 6 ? 21.531 -30.516 -8.539 1 76.25 6 LEU B C 1
ATOM 1655 O O . LEU B 1 6 ? 22.391 -29.969 -9.234 1 76.25 6 LEU B O 1
ATOM 1659 N N . SER B 1 7 ? 20.547 -31.219 -9.031 1 84.94 7 SER B N 1
ATOM 1660 C CA . SER B 1 7 ? 20.203 -30.984 -10.43 1 84.94 7 SER B CA 1
ATOM 1661 C C . SER B 1 7 ? 19.938 -29.516 -10.695 1 84.94 7 SER B C 1
ATOM 1663 O O . SER B 1 7 ? 19.734 -28.734 -9.766 1 84.94 7 SER B O 1
ATOM 1665 N N . LYS B 1 8 ? 19.969 -29.062 -11.914 1 88.31 8 LYS B N 1
ATOM 1666 C CA . LYS B 1 8 ? 19.703 -27.688 -12.312 1 88.31 8 LYS B CA 1
ATOM 1667 C C . LYS B 1 8 ? 18.344 -27.219 -11.805 1 88.31 8 LYS B C 1
ATOM 1669 O O . LYS B 1 8 ? 18.219 -26.109 -11.273 1 88.31 8 LYS B O 1
ATOM 1674 N N . GLU B 1 9 ? 17.406 -28.078 -11.992 1 90.38 9 GLU B N 1
ATOM 1675 C CA . GLU B 1 9 ? 16.047 -27.75 -11.586 1 90.38 9 GLU B CA 1
ATOM 1676 C C . GLU B 1 9 ? 15.945 -27.609 -10.07 1 90.38 9 GLU B C 1
ATOM 1678 O O . GLU B 1 9 ? 15.281 -26.688 -9.57 1 90.38 9 GLU B O 1
ATOM 1683 N N . LYS B 1 10 ? 16.531 -28.438 -9.375 1 92.88 10 LYS B N 1
ATOM 1684 C CA . LYS B 1 10 ? 16.516 -28.406 -7.914 1 92.88 10 LYS B CA 1
ATOM 1685 C C . LYS B 1 10 ? 17.234 -27.172 -7.391 1 92.88 10 LYS B C 1
ATOM 1687 O O . LYS B 1 10 ? 16.797 -26.547 -6.414 1 92.88 10 LYS B O 1
ATOM 1692 N N . ARG B 1 11 ? 18.328 -26.797 -8.039 1 93.88 11 ARG B N 1
ATOM 1693 C CA . ARG B 1 11 ? 19.078 -25.594 -7.648 1 93.88 11 ARG B CA 1
ATOM 1694 C C . ARG B 1 11 ? 18.25 -24.328 -7.902 1 93.88 11 ARG B C 1
ATOM 1696 O O . ARG B 1 11 ? 18.203 -23.438 -7.059 1 93.88 11 ARG B O 1
ATOM 1703 N N . ARG B 1 12 ? 17.656 -24.312 -9.016 1 95.62 12 ARG B N 1
ATOM 1704 C CA . ARG B 1 12 ? 16.797 -23.172 -9.336 1 95.62 12 ARG B CA 1
ATOM 1705 C C . ARG B 1 12 ? 15.688 -23.016 -8.305 1 95.62 12 ARG B C 1
ATOM 1707 O O . ARG B 1 12 ? 15.383 -21.906 -7.871 1 95.62 12 ARG B O 1
ATOM 1714 N N . LYS B 1 13 ? 15.133 -24.125 -7.969 1 96.31 13 LYS B N 1
ATOM 1715 C CA . LYS B 1 13 ? 14.078 -24.109 -6.957 1 96.31 13 LYS B CA 1
ATOM 1716 C C . LYS B 1 13 ? 14.617 -23.609 -5.617 1 96.31 13 LYS B C 1
ATOM 1718 O O . LYS B 1 13 ? 13.961 -22.812 -4.941 1 96.31 13 LYS B O 1
ATOM 1723 N N . GLN B 1 14 ? 15.727 -24.047 -5.246 1 96.25 14 GLN B N 1
ATOM 1724 C CA . GLN B 1 14 ? 16.359 -23.594 -4.008 1 96.25 14 GLN B CA 1
ATOM 1725 C C . GLN B 1 14 ? 16.609 -22.094 -4.023 1 96.25 14 GLN B C 1
ATOM 1727 O O . GLN B 1 14 ? 16.328 -21.406 -3.043 1 96.25 14 GLN B O 1
ATOM 1732 N N . ILE B 1 15 ? 17.141 -21.625 -5.109 1 97.31 15 ILE B N 1
ATOM 1733 C CA . ILE B 1 15 ? 17.406 -20.203 -5.27 1 97.31 15 ILE B CA 1
ATOM 1734 C C . ILE B 1 15 ? 16.109 -19.406 -5.133 1 97.31 15 ILE B C 1
ATOM 1736 O O . ILE B 1 15 ? 16.062 -18.406 -4.398 1 97.31 15 ILE B O 1
ATOM 1740 N N . LYS B 1 16 ? 15.133 -19.906 -5.777 1 98.06 16 LYS B N 1
ATOM 1741 C CA . LYS B 1 16 ? 13.844 -19.203 -5.762 1 98.06 16 LYS B CA 1
ATOM 1742 C C . LYS B 1 16 ? 13.25 -19.188 -4.359 1 98.06 16 LYS B C 1
ATOM 1744 O O . LYS B 1 16 ? 12.695 -18.172 -3.93 1 98.06 16 LYS B O 1
ATOM 1749 N N . GLU B 1 17 ? 13.336 -20.281 -3.664 1 97.62 17 GLU B N 1
ATOM 1750 C CA . GLU B 1 17 ? 12.789 -20.375 -2.312 1 97.62 17 GLU B CA 1
ATOM 1751 C C . GLU B 1 17 ? 13.477 -19.375 -1.379 1 97.62 17 GLU B C 1
ATOM 1753 O O . GLU B 1 17 ? 12.812 -18.688 -0.597 1 97.62 17 GLU B O 1
ATOM 1758 N N . ILE B 1 18 ? 14.711 -19.281 -1.49 1 97.69 18 ILE B N 1
ATOM 1759 C CA . ILE B 1 18 ? 15.484 -18.375 -0.653 1 97.69 18 ILE B CA 1
ATOM 1760 C C . ILE B 1 18 ? 15.203 -16.938 -1.063 1 97.69 18 ILE B C 1
ATOM 1762 O O . ILE B 1 18 ? 14.984 -16.062 -0.21 1 97.69 18 ILE B O 1
ATOM 1766 N N . ALA B 1 19 ? 15.203 -16.672 -2.352 1 98.06 19 ALA B N 1
ATOM 1767 C CA . ALA B 1 19 ? 14.922 -15.336 -2.861 1 98.06 19 ALA B CA 1
ATOM 1768 C C . ALA B 1 19 ? 13.531 -14.859 -2.443 1 98.06 19 ALA B C 1
ATOM 1770 O O . ALA B 1 19 ? 13.344 -13.695 -2.102 1 98.06 19 ALA B O 1
ATOM 1771 N N . LEU B 1 20 ? 12.578 -15.789 -2.518 1 98.38 20 LEU B N 1
ATOM 1772 C CA . LEU B 1 20 ? 11.211 -15.477 -2.107 1 98.38 20 LEU B CA 1
ATOM 1773 C C . LEU B 1 20 ? 11.18 -14.922 -0.687 1 98.38 20 LEU B C 1
ATOM 1775 O O . LEU B 1 20 ? 10.586 -13.867 -0.438 1 98.38 20 LEU B O 1
ATOM 1779 N N . LYS B 1 21 ? 11.852 -15.586 0.183 1 97.5 21 LYS B N 1
ATOM 1780 C CA . LYS B 1 21 ? 11.898 -15.156 1.577 1 97.5 21 LYS B CA 1
ATOM 1781 C C . LYS B 1 21 ? 12.562 -13.789 1.709 1 97.5 21 LYS B C 1
ATOM 1783 O O . LYS B 1 21 ? 12.078 -12.93 2.443 1 97.5 21 LYS B O 1
ATOM 1788 N N . LEU B 1 22 ? 13.625 -13.562 1.012 1 97.31 22 LEU B N 1
ATOM 1789 C CA . LEU B 1 22 ? 14.352 -12.297 1.071 1 97.31 22 LEU B CA 1
ATOM 1790 C C . LEU B 1 22 ? 13.492 -11.148 0.566 1 97.31 22 LEU B C 1
ATOM 1792 O O . LEU B 1 22 ? 13.391 -10.102 1.218 1 97.31 22 LEU B O 1
ATOM 1796 N N . PHE B 1 23 ? 12.844 -11.344 -0.584 1 97.69 23 PHE B N 1
ATOM 1797 C CA . PHE B 1 23 ? 12 -10.305 -1.163 1 97.69 23 PHE B CA 1
ATOM 1798 C C . PHE B 1 23 ? 10.844 -9.969 -0.225 1 97.69 23 PHE B C 1
ATOM 1800 O O . PHE B 1 23 ? 10.523 -8.789 -0.033 1 97.69 23 PHE B O 1
ATOM 1807 N N . VAL B 1 24 ? 10.266 -10.992 0.342 1 96.75 24 VAL B N 1
ATOM 1808 C CA . VAL B 1 24 ? 9.102 -10.789 1.204 1 96.75 24 VAL B CA 1
ATOM 1809 C C . VAL B 1 24 ? 9.531 -10.078 2.486 1 96.75 24 VAL B C 1
ATOM 1811 O O . VAL B 1 24 ? 8.828 -9.188 2.973 1 96.75 24 VAL B O 1
ATOM 1814 N N . ASP B 1 25 ? 10.703 -10.375 2.971 1 94.44 25 ASP B N 1
ATOM 1815 C CA . ASP B 1 25 ? 11.156 -9.844 4.254 1 94.44 25 ASP B CA 1
ATOM 1816 C C . ASP B 1 25 ? 11.68 -8.414 4.102 1 94.44 25 ASP B C 1
ATOM 1818 O O . ASP B 1 25 ? 11.461 -7.57 4.973 1 94.44 25 ASP B O 1
ATOM 1822 N N . LYS B 1 26 ? 12.281 -8.102 2.92 1 93.06 26 LYS B N 1
ATOM 1823 C CA . LYS B 1 26 ? 13.039 -6.852 2.863 1 93.06 26 LYS B CA 1
ATOM 1824 C C . LYS B 1 26 ? 12.523 -5.945 1.751 1 93.06 26 LYS B C 1
ATOM 1826 O O . LYS B 1 26 ? 12.82 -4.75 1.73 1 93.06 26 LYS B O 1
ATOM 1831 N N . GLY B 1 27 ? 11.758 -6.578 0.865 1 94.06 27 GLY B N 1
ATOM 1832 C CA . GLY B 1 27 ? 11.336 -5.812 -0.297 1 94.06 27 GLY B CA 1
ATOM 1833 C C . GLY B 1 27 ? 12.227 -6.031 -1.508 1 94.06 27 GLY B C 1
ATOM 1834 O O . GLY B 1 27 ? 13.328 -6.57 -1.388 1 94.06 27 GLY B O 1
ATOM 1835 N N . TYR B 1 28 ? 11.82 -5.59 -2.574 1 94.81 28 TYR B N 1
ATOM 1836 C CA . TYR B 1 28 ? 12.484 -5.828 -3.85 1 94.81 28 TYR B CA 1
ATOM 1837 C C . TYR B 1 28 ? 13.734 -4.969 -3.982 1 94.81 28 TYR B C 1
ATOM 1839 O O . TYR B 1 28 ? 14.82 -5.484 -4.262 1 94.81 28 TYR B O 1
ATOM 1847 N N . SER B 1 29 ? 13.609 -3.699 -3.764 1 90.69 29 SER B N 1
ATOM 1848 C CA . SER B 1 29 ? 14.688 -2.75 -4.027 1 90.69 29 SER B CA 1
ATOM 1849 C C . SER B 1 29 ? 15.844 -2.941 -3.055 1 90.69 29 SER B C 1
ATOM 1851 O O . SER B 1 29 ? 17 -2.66 -3.389 1 90.69 29 SER B O 1
ATOM 1853 N N . LYS B 1 30 ? 15.57 -3.488 -1.933 1 88.94 30 LYS B N 1
ATOM 1854 C CA . LYS B 1 30 ? 16.578 -3.584 -0.875 1 88.94 30 LYS B CA 1
ATOM 1855 C C . LYS B 1 30 ? 17.422 -4.844 -1.032 1 88.94 30 LYS B C 1
ATOM 1857 O O . LYS B 1 30 ? 18.422 -5.012 -0.342 1 88.94 30 LYS B O 1
ATOM 1862 N N . ILE B 1 31 ? 16.984 -5.68 -1.901 1 94.06 31 ILE B N 1
ATOM 1863 C CA . ILE B 1 31 ? 17.703 -6.938 -2.102 1 94.06 31 ILE B CA 1
ATOM 1864 C C . ILE B 1 31 ? 18.594 -6.836 -3.334 1 94.06 31 ILE B C 1
ATOM 1866 O O . ILE B 1 31 ? 18.188 -6.285 -4.359 1 94.06 31 ILE B O 1
ATOM 1870 N N . THR B 1 32 ? 19.797 -7.379 -3.24 1 94.69 32 THR B N 1
ATOM 1871 C CA . THR B 1 32 ? 20.719 -7.438 -4.375 1 94.69 32 THR B CA 1
ATOM 1872 C C . THR B 1 32 ? 21 -8.883 -4.766 1 94.69 32 THR B C 1
ATOM 1874 O O . THR B 1 32 ? 20.75 -9.805 -3.98 1 94.69 32 THR B O 1
ATOM 1877 N N . MET B 1 33 ? 21.484 -9 -5.996 1 95.44 33 MET B N 1
ATOM 1878 C CA . MET B 1 33 ? 21.906 -10.328 -6.438 1 95.44 33 MET B CA 1
ATOM 1879 C C . MET B 1 33 ? 22.984 -10.891 -5.527 1 95.44 33 MET B C 1
ATOM 1881 O O . MET B 1 33 ? 22.984 -12.086 -5.223 1 95.44 33 MET B O 1
ATOM 1885 N N . GLU B 1 34 ? 23.875 -10.039 -5.109 1 96 34 GLU B N 1
ATOM 1886 C CA . GLU B 1 34 ? 24.969 -10.445 -4.234 1 96 34 GLU B CA 1
ATOM 1887 C C . GLU B 1 34 ? 24.438 -11.016 -2.918 1 96 34 GLU B C 1
ATOM 1889 O O . GLU B 1 34 ? 24.938 -12.031 -2.43 1 96 34 GLU B O 1
ATOM 1894 N N . GLU B 1 35 ? 23.484 -10.391 -2.387 1 96.44 35 GLU B N 1
ATOM 1895 C CA . GLU B 1 35 ? 22.891 -10.867 -1.143 1 96.44 35 GLU B CA 1
ATOM 1896 C C . GLU B 1 35 ? 22.25 -12.234 -1.33 1 96.44 35 GLU B C 1
ATOM 1898 O O . GLU B 1 35 ? 22.359 -13.109 -0.464 1 96.44 35 GLU B O 1
ATOM 1903 N N . ILE B 1 36 ? 21.547 -12.438 -2.469 1 97.25 36 ILE B N 1
ATOM 1904 C CA . ILE B 1 36 ? 20.938 -13.727 -2.746 1 97.25 36 ILE B CA 1
ATOM 1905 C C . ILE B 1 36 ? 22 -14.797 -2.883 1 97.25 36 ILE B C 1
ATOM 1907 O O . ILE B 1 36 ? 21.891 -15.875 -2.299 1 97.25 36 ILE B O 1
ATOM 1911 N N . VAL B 1 37 ? 23.062 -14.477 -3.592 1 96.62 37 VAL B N 1
ATOM 1912 C CA . VAL B 1 37 ? 24.188 -15.391 -3.799 1 96.62 37 VAL B CA 1
ATOM 1913 C C . VAL B 1 37 ? 24.766 -15.82 -2.451 1 96.62 37 VAL B C 1
ATOM 1915 O O . VAL B 1 37 ? 24.938 -17.016 -2.197 1 96.62 37 VAL B O 1
ATOM 1918 N N . GLN B 1 38 ? 24.969 -14.891 -1.617 1 96.88 38 GLN B N 1
ATOM 1919 C CA . GLN B 1 38 ? 25.547 -15.133 -0.302 1 96.88 38 GLN B CA 1
ATOM 1920 C C . GLN B 1 38 ? 24.625 -15.984 0.559 1 96.88 38 GLN B C 1
ATOM 1922 O O . GLN B 1 38 ? 25.078 -16.891 1.262 1 96.88 38 GLN B O 1
ATOM 1927 N N . THR B 1 39 ? 23.391 -15.75 0.52 1 96.75 39 THR B N 1
ATOM 1928 C CA . THR B 1 39 ? 22.438 -16.453 1.364 1 96.75 39 THR B CA 1
ATOM 1929 C C . THR B 1 39 ? 22.25 -17.891 0.886 1 96.75 39 THR B C 1
ATOM 1931 O O . THR B 1 39 ? 22.109 -18.812 1.698 1 96.75 39 THR B O 1
ATOM 1934 N N . VAL B 1 40 ? 22.172 -18.094 -0.394 1 95.12 40 VAL B N 1
ATOM 1935 C CA . VAL B 1 40 ? 22.031 -19.438 -0.959 1 95.12 40 VAL B CA 1
ATOM 1936 C C . VAL B 1 40 ? 23.297 -20.25 -0.693 1 95.12 40 VAL B C 1
ATOM 1938 O O . VAL B 1 40 ? 23.234 -21.469 -0.504 1 95.12 40 VAL B O 1
ATOM 1941 N N . GLY B 1 41 ? 24.438 -19.578 -0.744 1 95.06 41 GLY B N 1
ATOM 1942 C CA . GLY B 1 41 ? 25.688 -20.266 -0.462 1 95.06 41 GLY B CA 1
ATOM 1943 C C . GLY B 1 41 ? 26.312 -20.891 -1.691 1 95.06 41 GLY B C 1
ATOM 1944 O O . GLY B 1 41 ? 26.859 -22 -1.618 1 95.06 41 GLY B O 1
ATOM 1945 N N . ILE B 1 42 ? 26.203 -20.281 -2.818 1 92.88 42 ILE B N 1
ATOM 1946 C CA . ILE B 1 42 ? 26.828 -20.766 -4.051 1 92.88 42 ILE B CA 1
ATOM 1947 C C . ILE B 1 42 ? 27.703 -19.672 -4.652 1 92.88 42 ILE B C 1
ATOM 1949 O O . ILE B 1 42 ? 27.703 -18.531 -4.168 1 92.88 42 ILE B O 1
ATOM 1953 N N . SER B 1 43 ? 28.453 -20.031 -5.656 1 92.56 43 SER B N 1
ATOM 1954 C CA . SER B 1 43 ? 29.344 -19.062 -6.293 1 92.56 43 SER B CA 1
ATOM 1955 C C . SER B 1 43 ? 28.562 -18.094 -7.18 1 92.56 43 SER B C 1
ATOM 1957 O O . SER B 1 43 ? 27.469 -18.438 -7.656 1 92.56 43 SER B O 1
ATOM 1959 N N . LYS B 1 44 ? 29.078 -16.906 -7.383 1 93 44 LYS B N 1
ATOM 1960 C CA . LYS B 1 44 ? 28.484 -15.922 -8.289 1 93 44 LYS B CA 1
ATOM 1961 C C . LYS B 1 44 ? 28.266 -16.516 -9.68 1 93 44 LYS B C 1
ATOM 1963 O O . LYS B 1 44 ? 27.188 -16.359 -10.266 1 93 44 LYS B O 1
ATOM 1968 N N . GLY B 1 45 ? 29.312 -17.188 -10.156 1 91.94 45 GLY B N 1
ATOM 1969 C CA . GLY B 1 45 ? 29.203 -17.859 -11.438 1 91.94 45 GLY B CA 1
ATOM 1970 C C . GLY B 1 45 ? 28.094 -18.891 -11.484 1 91.94 45 GLY B C 1
ATOM 1971 O O . GLY B 1 45 ? 27.328 -18.953 -12.445 1 91.94 45 GLY B O 1
ATOM 1972 N N . GLY B 1 46 ? 28 -19.672 -10.484 1 92.38 46 GLY B N 1
ATOM 1973 C CA . GLY B 1 46 ? 26.922 -20.656 -10.367 1 92.38 46 GLY B CA 1
ATOM 1974 C C . GLY B 1 46 ? 25.547 -20.031 -10.391 1 92.38 46 GLY B C 1
ATOM 1975 O O . GLY B 1 46 ? 24.609 -20.578 -10.984 1 92.38 46 GLY B O 1
ATOM 1976 N N . MET B 1 47 ? 25.375 -18.891 -9.727 1 94.88 47 MET B N 1
ATOM 1977 C CA . MET B 1 47 ? 24.094 -18.156 -9.695 1 94.88 47 MET B CA 1
ATOM 1978 C C . MET B 1 47 ? 23.734 -17.656 -11.086 1 94.88 47 MET B C 1
ATOM 1980 O O . MET B 1 47 ? 22.609 -17.875 -11.547 1 94.88 47 MET B O 1
ATOM 1984 N N . TYR B 1 48 ? 24.656 -17.109 -11.734 1 93.56 48 TYR B N 1
ATOM 1985 C CA . TYR B 1 48 ? 24.391 -16.438 -13.008 1 93.56 48 TYR B CA 1
ATOM 1986 C C . TYR B 1 48 ? 24.141 -17.453 -14.117 1 93.56 48 TYR B C 1
ATOM 1988 O O . TYR B 1 48 ? 23.625 -17.094 -15.18 1 93.56 48 TYR B O 1
ATOM 1996 N N . HIS B 1 49 ? 24.562 -18.688 -13.852 1 94.25 49 HIS B N 1
ATOM 1997 C CA . HIS B 1 49 ? 24.188 -19.781 -14.75 1 94.25 49 HIS B CA 1
ATOM 1998 C C . HIS B 1 49 ? 22.672 -20 -14.734 1 94.25 49 HIS B C 1
ATOM 2000 O O . HIS B 1 49 ? 22.094 -20.406 -15.742 1 94.25 49 HIS B O 1
ATOM 2006 N N . HIS B 1 50 ? 22.094 -19.734 -13.641 1 95.69 50 HIS B N 1
ATOM 2007 C CA . HIS B 1 50 ? 20.688 -20.016 -13.461 1 95.69 50 HIS B CA 1
ATOM 2008 C C . HIS B 1 50 ? 19.844 -18.75 -13.672 1 95.69 50 HIS B C 1
ATOM 2010 O O . HIS B 1 50 ? 18.766 -18.812 -14.273 1 95.69 50 HIS B O 1
ATOM 2016 N N . PHE B 1 51 ? 20.25 -17.578 -13.164 1 97.44 51 PHE B N 1
ATOM 2017 C CA . PHE B 1 51 ? 19.531 -16.312 -13.258 1 97.44 51 PHE B CA 1
ATOM 2018 C C . PHE B 1 51 ? 20.5 -15.164 -13.57 1 97.44 51 PHE B C 1
ATOM 2020 O O . PHE B 1 51 ? 21.5 -14.984 -12.883 1 97.44 51 PHE B O 1
ATOM 2027 N N . SER B 1 52 ? 20.078 -14.32 -14.484 1 95.56 52 SER B N 1
ATOM 2028 C CA . SER B 1 52 ? 20.953 -13.25 -14.961 1 95.56 52 SER B CA 1
ATOM 2029 C C . SER B 1 52 ? 20.922 -12.055 -14.016 1 95.56 52 SER B C 1
ATOM 2031 O O . SER B 1 52 ? 21.875 -11.273 -13.961 1 95.56 52 SER B O 1
ATOM 2033 N N . ASN B 1 53 ? 19.766 -11.875 -13.336 1 95.81 53 ASN B N 1
ATOM 2034 C CA . ASN B 1 53 ? 19.562 -10.758 -12.422 1 95.81 53 ASN B CA 1
ATOM 2035 C C . ASN B 1 53 ? 18.406 -11.008 -11.469 1 95.81 53 ASN B C 1
ATOM 2037 O O . ASN B 1 53 ? 17.688 -12 -11.609 1 95.81 53 ASN B O 1
ATOM 2041 N N . LYS B 1 54 ? 18.266 -10.188 -10.508 1 96.12 54 LYS B N 1
ATOM 2042 C CA . LYS B 1 54 ? 17.234 -10.391 -9.5 1 96.12 54 LYS B CA 1
ATOM 2043 C C . LYS B 1 54 ? 15.844 -10.242 -10.102 1 96.12 54 LYS B C 1
ATOM 2045 O O . LYS B 1 54 ? 14.891 -10.859 -9.633 1 96.12 54 LYS B O 1
ATOM 2050 N N . GLU B 1 55 ? 15.688 -9.422 -11.141 1 96.5 55 GLU B N 1
ATOM 2051 C CA . GLU B 1 55 ? 14.398 -9.234 -11.789 1 96.5 55 GLU B CA 1
ATOM 2052 C C . GLU B 1 55 ? 13.883 -10.539 -12.391 1 96.5 55 GLU B C 1
ATOM 2054 O O . GLU B 1 55 ? 12.695 -10.852 -12.289 1 96.5 55 GLU B O 1
ATOM 2059 N N . GLU B 1 56 ? 14.734 -11.25 -12.984 1 97.5 56 GLU B N 1
ATOM 2060 C CA . GLU B 1 56 ? 14.352 -12.539 -13.539 1 97.5 56 GLU B CA 1
ATOM 2061 C C . GLU B 1 56 ? 13.828 -13.477 -12.461 1 97.5 56 GLU B C 1
ATOM 2063 O O . GLU B 1 56 ? 12.805 -14.148 -12.648 1 97.5 56 GLU B O 1
ATOM 2068 N N . ILE B 1 57 ? 14.547 -13.523 -11.367 1 98 57 ILE B N 1
ATOM 2069 C CA . ILE B 1 57 ? 14.117 -14.352 -10.25 1 98 57 ILE B CA 1
ATOM 2070 C C . ILE B 1 57 ? 12.734 -13.891 -9.773 1 98 57 ILE B C 1
ATOM 2072 O O . ILE B 1 57 ? 11.828 -14.711 -9.594 1 98 57 ILE B O 1
ATOM 2076 N N . PHE B 1 58 ? 12.602 -12.586 -9.617 1 97.88 58 PHE B N 1
ATOM 2077 C CA . PHE B 1 58 ? 11.375 -11.984 -9.109 1 97.88 58 PHE B CA 1
ATOM 2078 C C . PHE B 1 58 ? 10.203 -12.297 -10.023 1 97.88 58 PHE B C 1
ATOM 2080 O O . PHE B 1 58 ? 9.133 -12.711 -9.555 1 97.88 58 PHE B O 1
ATOM 2087 N N . LEU B 1 59 ? 10.398 -12.195 -11.32 1 97.44 59 LEU B N 1
ATOM 2088 C CA . LEU B 1 59 ? 9.352 -12.438 -12.305 1 97.44 59 LEU B CA 1
ATOM 2089 C C . LEU B 1 59 ? 8.953 -13.906 -12.32 1 97.44 59 LEU B C 1
ATOM 2091 O O . LEU B 1 59 ? 7.773 -14.234 -12.461 1 97.44 59 LEU B O 1
ATOM 2095 N N . GLU B 1 60 ? 9.875 -14.766 -12.18 1 97.69 60 GLU B N 1
ATOM 2096 C CA . GLU B 1 60 ? 9.562 -16.188 -12.117 1 97.69 60 GLU B CA 1
ATOM 2097 C C . GLU B 1 60 ? 8.75 -16.531 -10.867 1 97.69 60 GLU B C 1
ATOM 2099 O O . GLU B 1 60 ? 7.828 -17.344 -10.914 1 97.69 60 GLU B O 1
ATOM 2104 N N . LEU B 1 61 ? 9.141 -15.938 -9.766 1 98.19 61 LEU B N 1
ATOM 2105 C CA . LEU B 1 61 ? 8.406 -16.141 -8.531 1 98.19 61 LEU B CA 1
ATOM 2106 C C . LEU B 1 61 ? 6.969 -15.648 -8.664 1 98.19 61 LEU B C 1
ATOM 2108 O O . LEU B 1 61 ? 6.039 -16.266 -8.141 1 98.19 61 LEU B O 1
ATOM 2112 N N . LEU B 1 62 ? 6.777 -14.484 -9.352 1 97.5 62 LEU B N 1
ATOM 2113 C CA . LEU B 1 62 ? 5.43 -13.984 -9.602 1 97.5 62 LEU B CA 1
ATOM 2114 C C . LEU B 1 62 ? 4.617 -14.984 -10.414 1 97.5 62 LEU B C 1
ATOM 2116 O O . LEU B 1 62 ? 3.436 -15.203 -10.133 1 97.5 62 LEU B O 1
ATOM 2120 N N . ARG B 1 63 ? 5.25 -15.57 -11.367 1 95.94 63 ARG B N 1
ATOM 2121 C CA . ARG B 1 63 ? 4.586 -16.578 -12.18 1 95.94 63 ARG B CA 1
ATOM 2122 C C . ARG B 1 63 ? 4.227 -17.812 -11.344 1 95.94 63 ARG B C 1
ATOM 2124 O O . ARG B 1 63 ? 3.125 -18.344 -11.461 1 95.94 63 ARG B O 1
ATOM 2131 N N . ASP B 1 64 ? 5.172 -18.219 -10.523 1 96.44 64 ASP B N 1
ATOM 2132 C CA . ASP B 1 64 ? 4.906 -19.328 -9.617 1 96.44 64 ASP B CA 1
ATOM 2133 C C . ASP B 1 64 ? 3.695 -19.047 -8.727 1 96.44 64 ASP B C 1
ATOM 2135 O O . ASP B 1 64 ? 2.867 -19.922 -8.492 1 96.44 64 ASP B O 1
ATOM 2139 N N . GLY B 1 65 ? 3.654 -17.844 -8.203 1 95.62 65 GLY B N 1
ATOM 2140 C CA . GLY B 1 65 ? 2.533 -17.422 -7.375 1 95.62 65 GLY B CA 1
ATOM 2141 C C . GLY B 1 65 ? 1.206 -17.453 -8.109 1 95.62 65 GLY B C 1
ATOM 2142 O O . GLY B 1 65 ? 0.186 -17.859 -7.539 1 95.62 65 GLY B O 1
ATOM 2143 N N . ASP B 1 66 ? 1.228 -16.953 -9.32 1 92.44 66 ASP B N 1
ATOM 2144 C CA . ASP B 1 66 ? 0.028 -16.984 -10.156 1 92.44 66 ASP B CA 1
ATOM 2145 C C . ASP B 1 66 ? -0.473 -18.422 -10.344 1 92.44 66 ASP B C 1
ATOM 2147 O O . ASP B 1 66 ? -1.673 -18.688 -10.227 1 92.44 66 ASP B O 1
ATOM 2151 N N . GLU B 1 67 ? 0.406 -19.312 -10.617 1 91.5 67 GLU B N 1
ATOM 2152 C CA . GLU B 1 67 ? 0.057 -20.719 -10.797 1 91.5 67 GLU B CA 1
ATOM 2153 C C . GLU B 1 67 ? -0.471 -21.328 -9.5 1 91.5 67 GLU B C 1
ATOM 2155 O O . GLU B 1 67 ? -1.443 -22.078 -9.516 1 91.5 67 GLU B O 1
ATOM 2160 N N . TYR B 1 68 ? 0.192 -20.984 -8.469 1 91.38 68 TYR B N 1
ATOM 2161 C CA . TYR B 1 68 ? -0.24 -21.438 -7.152 1 91.38 68 TYR B CA 1
ATOM 2162 C C . TYR B 1 68 ? -1.671 -21.016 -6.863 1 91.38 68 TYR B C 1
ATOM 2164 O O . TYR B 1 68 ? -2.496 -21.812 -6.43 1 91.38 68 TYR B O 1
ATOM 2172 N N . ARG B 1 69 ? -1.974 -19.828 -7.117 1 87.25 69 ARG B N 1
ATOM 2173 C CA . ARG B 1 69 ? -3.305 -19.266 -6.887 1 87.25 69 ARG B CA 1
ATOM 2174 C C . ARG B 1 69 ? -4.344 -19.969 -7.758 1 87.25 69 ARG B C 1
ATOM 2176 O O . ARG B 1 69 ? -5.445 -20.281 -7.297 1 87.25 69 ARG B O 1
ATOM 2183 N N . LYS B 1 70 ? -4.059 -20.125 -8.969 1 83.88 70 LYS B N 1
ATOM 2184 C CA . LYS B 1 70 ? -4.965 -20.797 -9.891 1 83.88 70 LYS B CA 1
ATOM 2185 C C . LYS B 1 70 ? -5.305 -22.203 -9.391 1 83.88 70 LYS B C 1
ATOM 2187 O O . LYS B 1 70 ? -6.461 -22.625 -9.453 1 83.88 70 LYS B O 1
ATOM 2192 N N . ASP B 1 71 ? -4.32 -22.859 -8.891 1 84.31 71 ASP B N 1
ATOM 2193 C CA . ASP B 1 71 ? -4.508 -24.219 -8.391 1 84.31 71 ASP B CA 1
ATOM 2194 C C . ASP B 1 71 ? -5.445 -24.234 -7.188 1 84.31 71 ASP B C 1
ATOM 2196 O O . ASP B 1 71 ? -6.32 -25.109 -7.086 1 84.31 71 ASP B O 1
ATOM 2200 N N . ILE B 1 72 ? -5.258 -23.281 -6.352 1 81.5 72 ILE B N 1
ATOM 2201 C CA . ILE B 1 72 ? -6.074 -23.188 -5.145 1 81.5 72 ILE B CA 1
ATOM 2202 C C . ILE B 1 72 ? -7.523 -22.891 -5.52 1 81.5 72 ILE B C 1
ATOM 2204 O O . ILE B 1 72 ? -8.445 -23.5 -4.965 1 81.5 72 ILE B O 1
ATOM 2208 N N . VAL B 1 73 ? -7.727 -21.984 -6.406 1 76.94 73 VAL B N 1
ATOM 2209 C CA . VAL B 1 73 ? -9.062 -21.578 -6.832 1 76.94 73 VAL B CA 1
ATOM 2210 C C . VAL B 1 73 ? -9.758 -22.766 -7.512 1 76.94 73 VAL B C 1
ATOM 2212 O O . VAL B 1 73 ? -10.93 -23.047 -7.238 1 76.94 73 VAL B O 1
ATOM 2215 N N . GLN B 1 74 ? -9.086 -23.391 -8.367 1 73.75 74 GLN B N 1
ATOM 2216 C CA . GLN B 1 74 ? -9.648 -24.531 -9.086 1 73.75 74 GLN B CA 1
ATOM 2217 C C . GLN B 1 74 ? -10.047 -25.656 -8.117 1 73.75 74 GLN B C 1
ATOM 2219 O O . GLN B 1 74 ? -11.109 -26.25 -8.258 1 73.75 74 GLN B O 1
ATOM 2224 N N . LYS B 1 75 ? -9.242 -25.875 -7.18 1 76.81 75 LYS B N 1
ATOM 2225 C CA . LYS B 1 75 ? -9.523 -26.906 -6.184 1 76.81 75 LYS B CA 1
ATOM 2226 C C . LYS B 1 75 ? -10.758 -26.547 -5.355 1 76.81 75 LYS B C 1
ATOM 2228 O O . LYS B 1 75 ? -11.609 -27.391 -5.098 1 76.81 75 LYS B O 1
ATOM 2233 N N . SER B 1 76 ? -10.773 -25.266 -4.934 1 72.38 76 SER B N 1
ATOM 2234 C CA . SER B 1 76 ? -11.891 -24.797 -4.125 1 72.38 76 SER B CA 1
ATOM 2235 C C . SER B 1 76 ? -13.203 -24.844 -4.902 1 72.38 76 SER B C 1
ATOM 2237 O O . SER B 1 76 ? -14.242 -25.203 -4.348 1 72.38 76 SER B O 1
ATOM 2239 N N . MET B 1 77 ? -13.195 -24.453 -6.105 1 68 77 MET B N 1
ATOM 2240 C CA . MET B 1 77 ? -14.383 -24.438 -6.953 1 68 77 MET B CA 1
ATOM 2241 C C . MET B 1 77 ? -14.875 -25.859 -7.207 1 68 77 MET B C 1
ATOM 2243 O O . MET B 1 77 ? -16.078 -26.094 -7.309 1 68 77 MET B O 1
ATOM 2247 N N . ARG B 1 78 ? -14.008 -26.734 -7.309 1 67.69 78 ARG B N 1
ATOM 2248 C CA . ARG B 1 78 ? -14.383 -28.125 -7.539 1 67.69 78 ARG B CA 1
ATOM 2249 C C . ARG B 1 78 ? -15.062 -28.734 -6.309 1 67.69 78 ARG B C 1
ATOM 2251 O O . ARG B 1 78 ? -15.969 -29.547 -6.43 1 67.69 78 ARG B O 1
ATOM 2258 N N . GLU B 1 79 ? -14.648 -28.25 -5.219 1 67.06 79 GLU B N 1
ATOM 2259 C CA . GLU B 1 79 ? -15.156 -28.812 -3.971 1 67.06 79 GLU B CA 1
ATOM 2260 C C . GLU B 1 79 ? -16.453 -28.141 -3.551 1 67.06 79 GLU B C 1
ATOM 2262 O O . GLU B 1 79 ? -17.25 -28.703 -2.797 1 67.06 79 GLU B O 1
ATOM 2267 N N . ASN B 1 80 ? -16.609 -26.875 -3.754 1 59.5 80 ASN B N 1
ATOM 2268 C CA . ASN B 1 80 ? -17.734 -26.109 -3.182 1 59.5 80 ASN B CA 1
ATOM 2269 C C . ASN B 1 80 ? -18.812 -25.828 -4.223 1 59.5 80 ASN B C 1
ATOM 2271 O O . ASN B 1 80 ? -18.828 -24.75 -4.809 1 59.5 80 ASN B O 1
ATOM 2275 N N . LEU B 1 81 ? -19.547 -26.812 -4.656 1 52.94 81 LEU B N 1
ATOM 2276 C CA . LEU B 1 81 ? -20.688 -26.625 -5.539 1 52.94 81 LEU B CA 1
ATOM 2277 C C . LEU B 1 81 ? -21.781 -25.828 -4.84 1 52.94 81 LEU B C 1
ATOM 2279 O O . LEU B 1 81 ? -22.891 -25.688 -5.359 1 52.94 81 LEU B O 1
ATOM 2283 N N . LEU B 1 82 ? -21.656 -25.469 -3.551 1 51 82 LEU B N 1
ATOM 2284 C CA . LEU B 1 82 ? -22.828 -24.922 -2.867 1 51 82 LEU B CA 1
ATOM 2285 C C . LEU B 1 82 ? -23.172 -23.531 -3.4 1 51 82 LEU B C 1
ATOM 2287 O O . LEU B 1 82 ? -22.391 -22.938 -4.145 1 51 82 LEU B O 1
ATOM 2291 N N . SER B 1 83 ? -24.297 -22.844 -2.68 1 55.19 83 SER B N 1
ATOM 2292 C CA . SER B 1 83 ? -24.969 -21.625 -3.135 1 55.19 83 SER B CA 1
ATOM 2293 C C . SER B 1 83 ? -23.969 -20.484 -3.348 1 55.19 83 SER B C 1
ATOM 2295 O O . SER B 1 83 ? -23.078 -20.266 -2.521 1 55.19 83 SER B O 1
ATOM 2297 N N . ARG B 1 84 ? -23.859 -19.891 -4.539 1 60.78 84 ARG B N 1
ATOM 2298 C CA . ARG B 1 84 ? -22.812 -19.203 -5.297 1 60.78 84 ARG B CA 1
ATOM 2299 C C . ARG B 1 84 ? -22.531 -17.828 -4.719 1 60.78 84 ARG B C 1
ATOM 2301 O O . ARG B 1 84 ? -21.375 -17.422 -4.594 1 60.78 84 ARG B O 1
ATOM 2308 N N . ARG B 1 85 ? -23.578 -17.125 -4.074 1 60.09 85 ARG B N 1
ATOM 2309 C CA . ARG B 1 85 ? -23.297 -15.75 -3.686 1 60.09 85 ARG B CA 1
ATOM 2310 C C . ARG B 1 85 ? -22.672 -15.688 -2.301 1 60.09 85 ARG B C 1
ATOM 2312 O O . ARG B 1 85 ? -21.703 -14.953 -2.09 1 60.09 85 ARG B O 1
ATOM 2319 N N . ASP B 1 86 ? -23.375 -16.328 -1.224 1 62.56 86 ASP B N 1
ATOM 2320 C CA . ASP B 1 86 ? -22.844 -16.297 0.135 1 62.56 86 ASP B CA 1
ATOM 2321 C C . ASP B 1 86 ? -21.422 -16.844 0.18 1 62.56 86 ASP B C 1
ATOM 2323 O O . ASP B 1 86 ? -20.594 -16.375 0.958 1 62.56 86 ASP B O 1
ATOM 2327 N N . LYS B 1 87 ? -21.156 -17.422 -0.792 1 78.62 87 LYS B N 1
ATOM 2328 C CA . LYS B 1 87 ? -19.844 -18.078 -0.798 1 78.62 87 LYS B CA 1
ATOM 2329 C C . LYS B 1 87 ? -18.766 -17.156 -1.368 1 78.62 87 LYS B C 1
ATOM 2331 O O . LYS B 1 87 ? -17.594 -17.25 -0.988 1 78.62 87 LYS B O 1
ATOM 2336 N N . ILE B 1 88 ? -19.406 -16.203 -2.055 1 84.62 88 ILE B N 1
ATOM 2337 C CA . ILE B 1 88 ? -18.422 -15.328 -2.693 1 84.62 88 ILE B CA 1
ATOM 2338 C C . ILE B 1 88 ? -17.719 -14.477 -1.635 1 84.62 88 ILE B C 1
ATOM 2340 O O . ILE B 1 88 ? -16.5 -14.367 -1.632 1 84.62 88 ILE B O 1
ATOM 2344 N N . VAL B 1 89 ? -18.594 -14.039 -0.688 1 91.25 89 VAL B N 1
ATOM 2345 C CA . VAL B 1 89 ? -18.047 -13.172 0.349 1 91.25 89 VAL B CA 1
ATOM 2346 C C . VAL B 1 89 ? -17.062 -13.953 1.217 1 91.25 89 VAL B C 1
ATOM 2348 O O . VAL B 1 89 ? -15.961 -13.477 1.504 1 91.25 89 VAL B O 1
ATOM 2351 N N . ASP B 1 90 ? -17.453 -15.125 1.566 1 88.56 90 ASP B N 1
ATOM 2352 C CA . ASP B 1 90 ? -16.594 -15.953 2.404 1 88.56 90 ASP B CA 1
ATOM 2353 C C . ASP B 1 90 ? -15.289 -16.281 1.689 1 88.56 90 ASP B C 1
ATOM 2355 O O . ASP B 1 90 ? -14.219 -16.266 2.299 1 88.56 90 ASP B O 1
ATOM 2359 N N . ILE B 1 91 ? -15.375 -16.547 0.446 1 86.44 91 ILE B N 1
ATOM 2360 C CA . ILE B 1 91 ? -14.203 -16.875 -0.356 1 86.44 91 ILE B CA 1
ATOM 2361 C C . ILE B 1 91 ? -13.273 -15.672 -0.436 1 86.44 91 ILE B C 1
ATOM 2363 O O . ILE B 1 91 ? -12.062 -15.805 -0.275 1 86.44 91 ILE B O 1
ATOM 2367 N N . LEU B 1 92 ? -13.859 -14.539 -0.707 1 91.69 92 LEU B N 1
ATOM 2368 C CA . LEU B 1 92 ? -13.078 -13.312 -0.783 1 91.69 92 LEU B CA 1
ATOM 2369 C C . LEU B 1 92 ? -12.375 -13.031 0.541 1 91.69 92 LEU B C 1
ATOM 2371 O O . LEU B 1 92 ? -11.188 -12.695 0.561 1 91.69 92 LEU B O 1
ATOM 2375 N N . LEU B 1 93 ? -13.117 -13.211 1.613 1 94.19 93 LEU B N 1
ATOM 2376 C CA . LEU B 1 93 ? -12.562 -12.922 2.932 1 94.19 93 LEU B CA 1
ATOM 2377 C C . LEU B 1 93 ? -11.43 -13.891 3.264 1 94.19 93 LEU B C 1
ATOM 2379 O O . LEU B 1 93 ? -10.414 -13.492 3.834 1 94.19 93 LEU B O 1
ATOM 2383 N N . GLU B 1 94 ? -11.586 -15.07 2.922 1 90.25 94 GLU B N 1
ATOM 2384 C CA . GLU B 1 94 ? -10.523 -16.047 3.121 1 90.25 94 GLU B CA 1
ATOM 2385 C C . GLU B 1 94 ? -9.273 -15.688 2.324 1 90.25 94 GLU B C 1
ATOM 2387 O O . GLU B 1 94 ? -8.156 -15.82 2.822 1 90.25 94 GLU B O 1
ATOM 2392 N N . ARG B 1 95 ? -9.508 -15.266 1.145 1 90.31 95 ARG B N 1
ATOM 2393 C CA . ARG B 1 95 ? -8.398 -14.883 0.273 1 90.31 95 ARG B CA 1
ATOM 2394 C C . ARG B 1 95 ? -7.664 -13.672 0.826 1 90.31 95 ARG B C 1
ATOM 2396 O O . ARG B 1 95 ? -6.438 -13.594 0.755 1 90.31 95 ARG B O 1
ATOM 2403 N N . ILE B 1 96 ? -8.406 -12.805 1.312 1 94.62 96 ILE B N 1
ATOM 2404 C CA . ILE B 1 96 ? -7.828 -11.578 1.846 1 94.62 96 ILE B CA 1
ATOM 2405 C C . ILE B 1 96 ? -7.023 -11.898 3.104 1 94.62 96 ILE B C 1
ATOM 2407 O O . ILE B 1 96 ? -5.902 -11.414 3.27 1 94.62 96 ILE B O 1
ATOM 2411 N N . LEU B 1 97 ? -7.535 -12.75 3.932 1 94 97 LEU B N 1
ATOM 2412 C CA . LEU B 1 97 ? -6.988 -12.898 5.273 1 94 97 LEU B CA 1
ATOM 2413 C C . LEU B 1 97 ? -5.973 -14.039 5.32 1 94 97 LEU B C 1
ATOM 2415 O O . LEU B 1 97 ? -5.207 -14.156 6.285 1 94 97 LEU B O 1
ATOM 2419 N N . ASP B 1 98 ? -5.941 -14.797 4.277 1 88.56 98 ASP B N 1
ATOM 2420 C CA . ASP B 1 98 ? -4.973 -15.891 4.266 1 88.56 98 ASP B CA 1
ATOM 2421 C C . ASP B 1 98 ? -3.545 -15.359 4.16 1 88.56 98 ASP B C 1
ATOM 2423 O O . ASP B 1 98 ? -3.324 -14.25 3.676 1 88.56 98 ASP B O 1
ATOM 2427 N N . LYS B 1 99 ? -2.623 -16.109 4.746 1 86.69 99 LYS B N 1
ATOM 2428 C CA . LYS B 1 99 ? -1.208 -15.758 4.676 1 86.69 99 LYS B CA 1
ATOM 2429 C C . LYS B 1 99 ? -0.426 -16.781 3.867 1 86.69 99 LYS B C 1
ATOM 2431 O O . LYS B 1 99 ? -0.461 -17.984 4.176 1 86.69 99 LYS B O 1
ATOM 2436 N N . ASN B 1 100 ? 0.137 -16.328 2.83 1 91.06 100 ASN B N 1
ATOM 2437 C CA . ASN B 1 100 ? 1.048 -17.156 2.049 1 91.06 100 ASN B CA 1
ATOM 2438 C C . ASN B 1 100 ? 2.145 -16.328 1.392 1 91.06 100 ASN B C 1
ATOM 2440 O O . ASN B 1 100 ? 1.921 -15.164 1.038 1 91.06 100 ASN B O 1
ATOM 2444 N N . PRO B 1 101 ? 3.248 -16.922 1.199 1 94.62 101 PRO B N 1
ATOM 2445 C CA . PRO B 1 101 ? 4.426 -16.172 0.757 1 94.62 101 PRO B CA 1
ATOM 2446 C C . PRO B 1 101 ? 4.266 -15.602 -0.652 1 94.62 101 PRO B C 1
ATOM 2448 O O . PRO B 1 101 ? 4.844 -14.555 -0.969 1 94.62 101 PRO B O 1
ATOM 2451 N N . TYR B 1 102 ? 3.512 -16.234 -1.46 1 96.44 102 TYR B N 1
ATOM 2452 C CA . TYR B 1 102 ? 3.342 -15.742 -2.822 1 96.44 102 TYR B CA 1
ATOM 2453 C C . TYR B 1 102 ? 2.447 -14.508 -2.848 1 96.44 102 TYR B C 1
ATOM 2455 O O . TYR B 1 102 ? 2.662 -13.602 -3.65 1 96.44 102 TYR B O 1
ATOM 2463 N N . LYS B 1 103 ? 1.46 -14.547 -2 1 95.75 103 LYS B N 1
ATOM 2464 C CA . LYS B 1 103 ? 0.642 -13.352 -1.863 1 95.75 103 LYS B CA 1
ATOM 2465 C C . LYS B 1 103 ? 1.464 -12.18 -1.327 1 95.75 103 LYS B C 1
ATOM 2467 O O . LYS B 1 103 ? 1.318 -11.047 -1.79 1 95.75 103 LYS B O 1
ATOM 2472 N N . ASP B 1 104 ? 2.297 -12.469 -0.367 1 96.94 104 ASP B N 1
ATOM 2473 C CA . ASP B 1 104 ? 3.195 -11.445 0.156 1 96.94 104 ASP B CA 1
ATOM 2474 C C . ASP B 1 104 ? 4.117 -10.914 -0.938 1 96.94 104 ASP B C 1
ATOM 2476 O O . ASP B 1 104 ? 4.348 -9.703 -1.026 1 96.94 104 ASP B O 1
ATOM 2480 N N . LEU B 1 105 ? 4.594 -11.812 -1.742 1 98 105 LEU B N 1
ATOM 2481 C CA . LEU B 1 105 ? 5.457 -11.406 -2.846 1 98 105 LEU B CA 1
ATOM 2482 C C . LEU B 1 105 ? 4.703 -10.508 -3.824 1 98 105 LEU B C 1
ATOM 2484 O O . LEU B 1 105 ? 5.262 -9.531 -4.332 1 98 105 LEU B O 1
ATOM 2488 N N . TYR B 1 106 ? 3.512 -10.883 -4.117 1 97.38 106 TYR B N 1
ATOM 2489 C CA . TYR B 1 106 ? 2.676 -10.055 -4.984 1 97.38 106 TYR B CA 1
ATOM 2490 C C . TYR B 1 106 ? 2.514 -8.656 -4.414 1 97.38 106 TYR B C 1
ATOM 2492 O O . TYR B 1 106 ? 2.553 -7.668 -5.156 1 97.38 106 TYR B O 1
ATOM 2500 N N . THR B 1 107 ? 2.359 -8.578 -3.127 1 97.12 107 THR B N 1
ATOM 2501 C CA . THR B 1 107 ? 2.25 -7.281 -2.465 1 97.12 107 THR B CA 1
ATOM 2502 C C . THR B 1 107 ? 3.545 -6.488 -2.607 1 97.12 107 THR B C 1
ATOM 2504 O O . THR B 1 107 ? 3.516 -5.273 -2.826 1 97.12 107 THR B O 1
ATOM 2507 N N . VAL B 1 108 ? 4.641 -7.164 -2.459 1 97.25 108 VAL B N 1
ATOM 2508 C CA . VAL B 1 108 ? 5.93 -6.52 -2.676 1 97.25 108 VAL B CA 1
ATOM 2509 C C . VAL B 1 108 ? 5.992 -5.949 -4.09 1 97.25 108 VAL B C 1
ATOM 2511 O O . VAL B 1 108 ? 6.488 -4.84 -4.297 1 97.25 108 VAL B O 1
ATOM 2514 N N . PHE B 1 109 ? 5.5 -6.703 -5.035 1 97.94 109 PHE B N 1
ATOM 2515 C CA . PHE B 1 109 ? 5.418 -6.258 -6.422 1 97.94 109 PHE B CA 1
ATOM 2516 C C . PHE B 1 109 ? 4.574 -4.992 -6.535 1 97.94 109 PHE B C 1
ATOM 2518 O O . PHE B 1 109 ? 4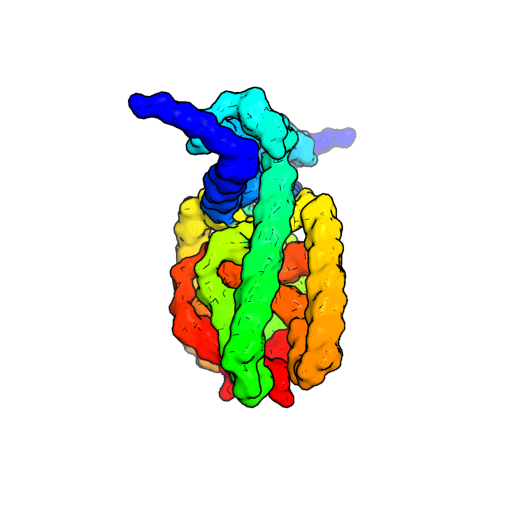.992 -4.016 -7.16 1 97.94 109 PHE B O 1
ATOM 2525 N N . LEU B 1 110 ? 3.422 -4.965 -5.906 1 97.31 110 LEU B N 1
ATOM 2526 C CA . LEU B 1 110 ? 2.535 -3.805 -5.945 1 97.31 110 LEU B CA 1
ATOM 2527 C C . LEU B 1 110 ? 3.227 -2.572 -5.375 1 97.31 110 LEU B C 1
ATOM 2529 O O . LEU B 1 110 ? 3.176 -1.494 -5.973 1 97.31 110 LEU B O 1
ATOM 2533 N N . IL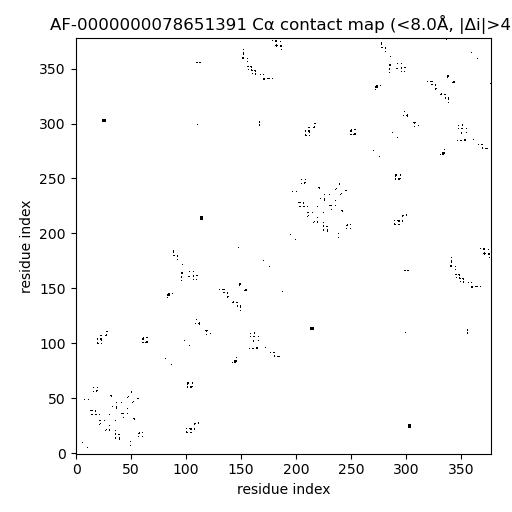E B 1 111 ? 3.83 -2.777 -4.246 1 95.75 111 ILE B N 1
ATOM 2534 C CA . ILE B 1 111 ? 4.52 -1.694 -3.551 1 95.75 111 ILE B CA 1
ATOM 2535 C C . ILE B 1 111 ? 5.633 -1.141 -4.438 1 95.75 111 ILE B C 1
ATOM 2537 O O . ILE B 1 111 ? 5.809 0.076 -4.539 1 95.75 111 ILE B O 1
ATOM 2541 N N . GLU B 1 112 ? 6.332 -1.971 -5.137 1 94.5 112 GLU B N 1
ATOM 2542 C CA . GLU B 1 112 ? 7.48 -1.588 -5.949 1 94.5 112 GLU B CA 1
ATOM 2543 C C . GLU B 1 112 ? 7.051 -0.811 -7.188 1 94.5 112 GLU B C 1
ATOM 2545 O O . GLU B 1 112 ? 7.879 -0.192 -7.859 1 94.5 112 GLU B O 1
ATOM 2550 N N . MET B 1 113 ? 5.812 -0.791 -7.457 1 93.44 113 MET B N 1
ATOM 2551 C CA . MET B 1 113 ? 5.324 -0.006 -8.586 1 93.44 113 MET B CA 1
ATOM 2552 C C . MET B 1 113 ? 5.582 1.481 -8.367 1 93.44 113 MET B C 1
ATOM 2554 O O . MET B 1 113 ? 5.617 2.256 -9.328 1 93.44 113 MET B O 1
ATOM 2558 N N . GLN B 1 114 ? 5.68 1.807 -7.09 1 88.88 114 GLN B N 1
ATOM 2559 C CA . GLN B 1 114 ? 6.012 3.193 -6.781 1 88.88 114 GLN B CA 1
ATOM 2560 C C . GLN B 1 114 ? 7.273 3.637 -7.512 1 88.88 114 GLN B C 1
ATOM 2562 O O . GLN B 1 114 ? 8.359 3.113 -7.258 1 88.88 114 GLN B O 1
ATOM 2567 N N . GLY B 1 115 ? 7.184 4.574 -8.438 1 85.44 115 GLY B N 1
ATOM 2568 C CA . GLY B 1 115 ? 8.336 5.113 -9.141 1 85.44 115 GLY B CA 1
ATOM 2569 C C . GLY B 1 115 ? 8.945 4.133 -10.125 1 85.44 115 GLY B C 1
ATOM 2570 O O . GLY B 1 115 ? 10.094 4.293 -10.539 1 85.44 115 GLY B O 1
ATOM 2571 N N . ASN B 1 116 ? 8.242 3.039 -10.422 1 92.75 116 ASN B N 1
ATOM 2572 C CA . ASN B 1 116 ? 8.742 1.997 -11.312 1 92.75 116 ASN B CA 1
ATOM 2573 C C . ASN B 1 116 ? 7.805 1.776 -12.5 1 92.75 116 ASN B C 1
ATOM 2575 O O . ASN B 1 116 ? 6.895 0.949 -12.43 1 92.75 116 ASN B O 1
ATOM 2579 N N . ASP B 1 117 ? 8.102 2.357 -13.586 1 93.31 117 ASP B N 1
ATOM 2580 C CA . ASP B 1 117 ? 7.223 2.328 -14.75 1 93.31 117 ASP B CA 1
ATOM 2581 C C . ASP B 1 117 ? 7.176 0.932 -15.367 1 93.31 117 ASP B C 1
ATOM 2583 O O . ASP B 1 117 ? 6.141 0.516 -15.891 1 93.31 117 ASP B O 1
ATOM 2587 N N . LYS B 1 118 ? 8.242 0.291 -15.305 1 95.5 118 LYS B N 1
ATOM 2588 C CA . LYS B 1 118 ? 8.289 -1.071 -15.828 1 95.5 118 LYS B CA 1
ATOM 2589 C C . LYS B 1 118 ? 7.32 -1.981 -15.086 1 95.5 118 LYS B C 1
ATOM 2591 O O . LYS B 1 118 ? 6.578 -2.748 -15.703 1 95.5 118 LYS B O 1
ATOM 2596 N N . PHE B 1 119 ? 7.305 -1.896 -13.82 1 96.06 119 PHE B N 1
ATOM 2597 C CA . PHE B 1 119 ? 6.414 -2.717 -13.008 1 96.06 119 PHE B CA 1
ATOM 2598 C C . PHE B 1 119 ? 4.965 -2.273 -13.18 1 96.06 119 PHE B C 1
ATOM 2600 O O . PHE B 1 119 ? 4.047 -3.1 -13.141 1 96.06 119 PHE B O 1
ATOM 2607 N N . LYS B 1 120 ? 4.719 -0.987 -13.422 1 95.88 120 LYS B N 1
ATOM 2608 C CA . LYS B 1 120 ? 3.367 -0.518 -13.703 1 95.88 120 LYS B CA 1
ATOM 2609 C C . LYS B 1 120 ? 2.826 -1.147 -14.984 1 95.88 120 LYS B C 1
ATOM 2611 O O . LYS B 1 120 ? 1.676 -1.588 -15.031 1 95.88 120 LYS B O 1
ATOM 2616 N N . MET B 1 121 ? 3.689 -1.197 -15.945 1 96.44 121 MET B N 1
ATOM 2617 C CA . MET B 1 121 ? 3.293 -1.807 -17.219 1 96.44 121 MET B CA 1
ATOM 2618 C C . MET B 1 121 ? 3.051 -3.303 -17.047 1 96.44 121 MET B C 1
ATOM 2620 O O . MET B 1 121 ? 2.09 -3.846 -17.594 1 96.44 121 MET B O 1
ATOM 2624 N N . LEU B 1 122 ? 3.945 -3.904 -16.312 1 96.19 122 LEU B N 1
ATOM 2625 C CA . LEU B 1 122 ? 3.785 -5.328 -16.047 1 96.19 122 LEU B CA 1
ATOM 2626 C C . LEU B 1 122 ? 2.48 -5.602 -15.312 1 96.19 122 LEU B C 1
ATOM 2628 O O . LEU B 1 122 ? 1.78 -6.57 -15.609 1 96.19 122 LEU B O 1
ATOM 2632 N N . PHE B 1 123 ? 2.141 -4.801 -14.359 1 96.94 123 PHE B N 1
ATOM 2633 C CA . PHE B 1 123 ? 0.898 -4.934 -13.609 1 96.94 123 PHE B CA 1
ATOM 2634 C C . PHE B 1 123 ? -0.305 -4.91 -14.547 1 96.94 123 PHE B C 1
ATOM 2636 O O . PHE B 1 123 ? -1.21 -5.738 -14.422 1 96.94 123 PHE B O 1
ATOM 2643 N N . GLU B 1 124 ? -0.348 -3.969 -15.445 1 96.62 124 GLU B N 1
ATOM 2644 C CA . GLU B 1 124 ? -1.458 -3.855 -16.391 1 96.62 124 GLU B CA 1
ATOM 2645 C C . GLU B 1 124 ? -1.588 -5.113 -17.25 1 96.62 124 GLU B C 1
ATOM 2647 O O . GLU B 1 124 ? -2.697 -5.59 -17.5 1 96.62 124 GLU B O 1
ATOM 2652 N N . LYS B 1 125 ? -0.44 -5.59 -17.609 1 95.69 125 LYS B N 1
ATOM 2653 C CA . LYS B 1 125 ? -0.454 -6.812 -18.406 1 95.69 125 LYS B CA 1
ATOM 2654 C C . LYS B 1 125 ? -1.003 -7.988 -17.594 1 95.69 125 LYS B C 1
ATOM 2656 O O . LYS B 1 125 ? -1.841 -8.75 -18.094 1 95.69 125 LYS B O 1
ATOM 2661 N N . ILE B 1 126 ? -0.517 -8.148 -16.406 1 93.69 126 ILE B N 1
ATOM 2662 C CA . ILE B 1 126 ? -0.977 -9.211 -15.516 1 93.69 126 ILE B CA 1
ATOM 2663 C C . ILE B 1 126 ? -2.475 -9.055 -15.258 1 93.69 126 ILE B C 1
ATOM 2665 O O . ILE B 1 126 ? -3.223 -10.039 -15.305 1 93.69 126 ILE B O 1
ATOM 2669 N N . TYR B 1 127 ? -2.922 -7.844 -15.008 1 94.25 127 TYR B N 1
ATOM 2670 C CA . TYR B 1 127 ? -4.332 -7.57 -14.758 1 94.25 127 TYR B CA 1
ATOM 2671 C C . TYR B 1 127 ? -5.188 -7.984 -15.953 1 94.25 127 TYR B C 1
ATOM 2673 O O . TYR B 1 127 ? -6.191 -8.688 -15.797 1 94.25 127 TYR B O 1
ATOM 2681 N N . ASP B 1 128 ? -4.805 -7.527 -17.109 1 95 128 ASP B N 1
ATOM 2682 C CA . ASP B 1 128 ? -5.574 -7.812 -18.328 1 95 128 ASP B CA 1
ATOM 2683 C C . ASP B 1 128 ? -5.703 -9.32 -18.547 1 95 128 ASP B C 1
ATOM 2685 O O . ASP B 1 128 ? -6.797 -9.82 -18.812 1 95 128 ASP B O 1
ATOM 2689 N N . GLU B 1 129 ? -4.629 -9.984 -18.406 1 92.75 129 GLU B N 1
ATOM 2690 C CA . GLU B 1 129 ? -4.629 -11.43 -18.609 1 92.75 129 GLU B CA 1
ATOM 2691 C C . GLU B 1 129 ? -5.504 -12.125 -17.578 1 92.75 129 GLU B C 1
ATOM 2693 O O . GLU B 1 129 ? -6.297 -13.008 -17.922 1 92.75 129 GLU B O 1
ATOM 2698 N N . SER B 1 130 ? -5.324 -11.781 -16.344 1 91.5 130 SER B N 1
ATOM 2699 C CA . SER B 1 130 ? -6.098 -12.391 -15.266 1 91.5 130 SER B CA 1
ATOM 2700 C C . SER B 1 130 ? -7.586 -12.078 -15.422 1 91.5 130 SER B C 1
ATOM 2702 O O . SER B 1 130 ? -8.43 -12.945 -15.18 1 91.5 130 SER B O 1
ATOM 2704 N N . HIS B 1 131 ? -7.863 -10.836 -15.734 1 93.25 131 HIS B N 1
ATOM 2705 C CA . HIS B 1 131 ? -9.242 -10.414 -15.93 1 93.25 131 HIS B CA 1
ATOM 2706 C C . HIS B 1 131 ? -9.906 -11.203 -17.047 1 93.25 131 HIS B C 1
ATOM 2708 O O . HIS B 1 131 ? -11.008 -11.727 -16.875 1 93.25 131 HIS B O 1
ATOM 2714 N N . ASP B 1 132 ? -9.258 -11.312 -18.172 1 93.31 132 ASP B N 1
ATOM 2715 C CA . ASP B 1 132 ? -9.797 -12.039 -19.312 1 93.31 132 ASP B CA 1
ATOM 2716 C C . ASP B 1 132 ? -10.055 -13.5 -18.969 1 93.31 132 ASP B C 1
ATOM 2718 O O . ASP B 1 132 ? -11.109 -14.047 -19.297 1 93.31 132 ASP B O 1
ATOM 2722 N N . ASN B 1 133 ? -9.078 -14.07 -18.281 1 89.56 133 ASN B N 1
ATOM 2723 C CA . ASN B 1 133 ? -9.227 -15.461 -17.859 1 89.56 133 ASN B CA 1
ATOM 2724 C C . ASN B 1 133 ? -10.398 -15.625 -16.906 1 89.56 133 ASN B C 1
ATOM 2726 O O . ASN B 1 133 ? -11.148 -16.609 -16.984 1 89.56 133 ASN B O 1
ATOM 2730 N N . PHE B 1 134 ? -10.531 -14.672 -16.047 1 88.06 134 PHE B N 1
ATOM 2731 C CA . PHE B 1 134 ? -11.594 -14.734 -15.055 1 88.06 134 PHE B CA 1
ATOM 2732 C C . PHE B 1 134 ? -12.961 -14.578 -15.703 1 88.06 134 PHE B C 1
ATOM 2734 O O . PHE B 1 134 ? -13.883 -15.344 -15.406 1 88.06 134 PHE B O 1
ATOM 2741 N N . VAL B 1 135 ? -13.125 -13.672 -16.562 1 91.5 135 VAL B N 1
ATOM 2742 C CA . VAL B 1 135 ? -14.391 -13.422 -17.25 1 91.5 135 VAL B CA 1
ATOM 2743 C C . VAL B 1 135 ? -14.773 -14.641 -18.078 1 91.5 135 VAL B C 1
ATOM 2745 O O . VAL B 1 135 ? -15.938 -15.055 -18.094 1 91.5 135 VAL B O 1
ATOM 2748 N N . GLU B 1 136 ? -13.82 -15.18 -18.781 1 91.12 136 GLU B N 1
ATOM 2749 C CA . GLU B 1 136 ? -14.07 -16.375 -19.562 1 91.12 136 GLU B CA 1
ATOM 2750 C C . GLU B 1 136 ? -14.508 -17.547 -18.672 1 91.12 136 GLU B C 1
ATOM 2752 O O . GLU B 1 136 ? -15.422 -18.281 -19.016 1 91.12 136 GLU B O 1
ATOM 2757 N N . PHE B 1 137 ? -13.836 -17.641 -17.594 1 84.5 137 PHE B N 1
ATOM 2758 C CA . PHE B 1 137 ? -14.156 -18.703 -16.641 1 84.5 137 PHE B CA 1
ATOM 2759 C C . PHE B 1 137 ? -15.578 -18.531 -16.125 1 84.5 137 PHE B C 1
ATOM 2761 O O . PHE B 1 137 ? -16.328 -19.516 -16.047 1 84.5 137 PHE B O 1
ATOM 2768 N N . ILE B 1 138 ? -15.969 -17.344 -15.727 1 84.56 138 ILE B N 1
ATOM 2769 C CA . ILE B 1 138 ? -17.297 -17.047 -15.219 1 84.56 138 ILE B CA 1
ATOM 2770 C C . ILE B 1 138 ? -18.359 -17.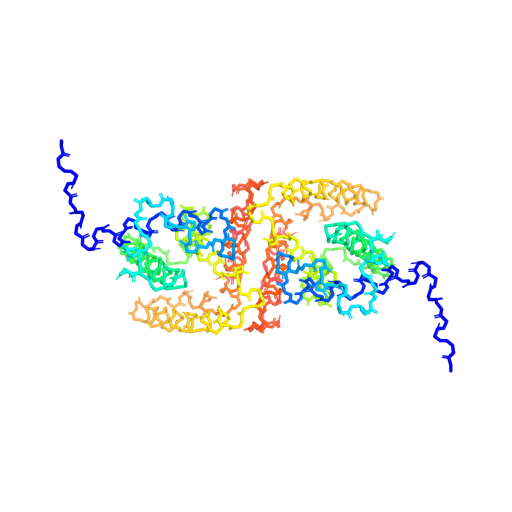438 -16.266 1 84.56 138 ILE B C 1
ATOM 2772 O O . ILE B 1 138 ? -19.359 -18.062 -15.922 1 84.56 138 ILE B O 1
ATOM 2776 N N . LYS B 1 139 ? -18.078 -17.047 -17.516 1 89.56 139 LYS B N 1
ATOM 2777 C CA . LYS B 1 139 ? -19 -17.344 -18.609 1 89.56 139 LYS B CA 1
ATOM 2778 C C . LYS B 1 139 ? -19.125 -18.844 -18.828 1 89.56 139 LYS B C 1
ATOM 2780 O O . LYS B 1 139 ? -20.234 -19.375 -18.922 1 89.56 139 LYS B O 1
ATOM 2785 N N . LYS B 1 140 ? -18.078 -19.484 -18.859 1 88 140 LYS B N 1
ATOM 2786 C CA . LYS B 1 140 ? -18.031 -20.906 -19.141 1 88 140 LYS B CA 1
ATOM 2787 C C . LYS B 1 140 ? -18.75 -21.703 -18.062 1 88 140 LYS B C 1
ATOM 2789 O O . LYS B 1 140 ? -19.469 -22.672 -18.359 1 88 140 LYS B O 1
ATOM 2794 N N . GLU B 1 141 ? -18.578 -21.266 -16.797 1 83 141 GLU B N 1
ATOM 2795 C CA . GLU B 1 141 ? -19.094 -22.031 -15.664 1 83 141 GLU B CA 1
ATOM 2796 C C . GLU B 1 141 ? -20.453 -21.516 -15.219 1 83 141 GLU B C 1
ATOM 2798 O O . GLU B 1 141 ? -21.062 -22.062 -14.297 1 83 141 GLU B O 1
ATOM 2803 N N . GLY B 1 142 ? -21 -20.484 -15.852 1 82.44 142 GLY B N 1
ATOM 2804 C CA . GLY B 1 142 ? -22.312 -19.938 -15.5 1 82.44 142 GLY B CA 1
ATOM 2805 C C . GLY B 1 142 ? -22.312 -19.266 -14.141 1 82.44 142 GLY B C 1
ATOM 2806 O O . GLY B 1 142 ? -23.25 -19.453 -13.352 1 82.44 142 GLY B O 1
ATOM 2807 N N . LEU B 1 143 ? -21.234 -18.547 -13.812 1 82.31 143 LEU B N 1
ATOM 2808 C CA . LEU B 1 143 ? -21.047 -17.875 -12.523 1 82.31 143 LEU B CA 1
ATOM 2809 C C . LEU B 1 143 ? -21.234 -16.375 -12.656 1 82.31 143 LEU B C 1
ATOM 2811 O O . LEU B 1 143 ? -20.422 -15.594 -12.164 1 82.31 143 LEU B O 1
ATOM 2815 N N . GLU B 1 144 ? -22.266 -15.977 -13.211 1 84.94 144 GLU B N 1
ATOM 2816 C CA . GLU B 1 144 ? -22.516 -14.578 -13.562 1 84.94 144 GLU B CA 1
ATOM 2817 C C . GLU B 1 144 ? -22.547 -13.695 -12.32 1 84.94 144 GLU B C 1
ATOM 2819 O O . GLU B 1 144 ? -22.281 -12.492 -12.406 1 84.94 144 GLU B O 1
ATOM 2824 N N . GLU B 1 145 ? -22.875 -14.328 -11.219 1 81.94 145 GLU B N 1
ATOM 2825 C CA . GLU B 1 145 ? -22.906 -13.57 -9.977 1 81.94 145 GLU B CA 1
ATOM 2826 C C . GLU B 1 145 ? -21.516 -12.992 -9.656 1 81.94 145 GLU B C 1
ATOM 2828 O O . GLU B 1 145 ? -21.406 -12.008 -8.922 1 81.94 145 GLU B O 1
ATOM 2833 N N . TYR B 1 146 ? -20.469 -13.5 -10.195 1 85.31 146 TYR B N 1
ATOM 2834 C CA . TYR B 1 146 ? -19.109 -13.062 -9.922 1 85.31 146 TYR B CA 1
ATOM 2835 C C . TYR B 1 146 ? -18.719 -11.875 -10.797 1 85.31 146 TYR B C 1
ATOM 2837 O O . TYR B 1 146 ? -17.672 -11.258 -10.594 1 85.31 146 TYR B O 1
ATOM 2845 N N . ASN B 1 147 ? -19.562 -11.547 -11.695 1 89.06 147 ASN B N 1
ATOM 2846 C CA . ASN B 1 147 ? -19.297 -10.398 -12.555 1 89.06 147 ASN B CA 1
ATOM 2847 C C . ASN B 1 147 ? -19.141 -9.117 -11.742 1 89.06 147 ASN B C 1
ATOM 2849 O O . ASN B 1 147 ? -18.359 -8.234 -12.117 1 89.06 147 ASN B O 1
ATOM 2853 N N . ALA B 1 148 ? -19.797 -9.109 -10.617 1 88.75 148 ALA B N 1
ATOM 2854 C CA . ALA B 1 148 ? -19.797 -7.906 -9.789 1 88.75 148 ALA B CA 1
ATOM 2855 C C . ALA B 1 148 ? -18.406 -7.629 -9.234 1 88.75 148 ALA B C 1
ATOM 2857 O O . ALA B 1 148 ? -18.094 -6.496 -8.844 1 88.75 148 ALA B O 1
ATOM 2858 N N . ILE B 1 149 ? -17.547 -8.648 -9.219 1 91.94 149 ILE B N 1
ATOM 2859 C CA . ILE B 1 149 ? -16.234 -8.453 -8.617 1 91.94 149 ILE B CA 1
ATOM 2860 C C . ILE B 1 149 ? -15.156 -8.523 -9.688 1 91.94 149 ILE B C 1
ATOM 2862 O O . ILE B 1 149 ? -13.977 -8.688 -9.383 1 91.94 149 ILE B O 1
ATOM 2866 N N . SER B 1 150 ? -15.539 -8.461 -10.945 1 92.19 150 SER B N 1
ATOM 2867 C CA . SER B 1 150 ? -14.578 -8.594 -12.039 1 92.19 150 SER B CA 1
ATOM 2868 C C . SER B 1 150 ? -14.18 -7.223 -12.578 1 92.19 150 SER B C 1
ATOM 2870 O O . SER B 1 150 ? -13.461 -7.133 -13.578 1 92.19 150 SER B O 1
ATOM 2872 N N . ASN B 1 151 ? -14.547 -6.18 -11.922 1 94.44 151 ASN B N 1
ATOM 2873 C CA . ASN B 1 151 ? -14.234 -4.844 -12.414 1 94.44 151 ASN B CA 1
ATOM 2874 C C . ASN B 1 151 ? -12.961 -4.289 -11.773 1 94.44 151 ASN B C 1
ATOM 2876 O O . ASN B 1 151 ? -12.438 -4.871 -10.82 1 94.44 151 ASN B O 1
ATOM 2880 N N . ARG B 1 152 ? -12.438 -3.209 -12.281 1 95.94 152 ARG B N 1
ATOM 2881 C CA . ARG B 1 152 ? -11.172 -2.621 -11.859 1 95.94 152 ARG B CA 1
ATOM 2882 C C . ARG B 1 152 ? -11.266 -2.086 -10.43 1 95.94 152 ARG B C 1
ATOM 2884 O O . ARG B 1 152 ? -10.289 -2.135 -9.68 1 95.94 152 ARG B O 1
ATOM 2891 N N . GLU B 1 153 ? -12.438 -1.571 -10.094 1 97.25 153 GLU B N 1
ATOM 2892 C CA . GLU B 1 153 ? -12.633 -0.966 -8.773 1 97.25 153 GLU B CA 1
ATOM 2893 C C . GLU B 1 153 ? -12.547 -2.012 -7.668 1 97.25 153 GLU B C 1
ATOM 2895 O O . GLU B 1 153 ? -11.938 -1.769 -6.625 1 97.25 153 GLU B O 1
ATOM 2900 N N . PHE B 1 154 ? -13.156 -3.131 -7.926 1 97.06 154 PHE B N 1
ATOM 2901 C CA . PHE B 1 154 ? -13.086 -4.18 -6.914 1 97.06 154 PHE B CA 1
ATOM 2902 C C . PHE B 1 154 ? -11.672 -4.754 -6.828 1 97.06 154 PHE B C 1
ATOM 2904 O O . PHE B 1 154 ? -11.18 -5.035 -5.734 1 97.06 154 PHE B O 1
ATOM 2911 N N . THR B 1 155 ? -11.031 -4.953 -7.961 1 96.5 155 THR B N 1
ATOM 2912 C CA . THR B 1 155 ? -9.633 -5.387 -7.973 1 96.5 155 THR B CA 1
ATOM 2913 C C . THR B 1 155 ? -8.758 -4.402 -7.207 1 96.5 155 THR B C 1
ATOM 2915 O O . THR B 1 155 ? -7.867 -4.809 -6.457 1 96.5 155 THR B O 1
ATOM 2918 N N . PHE B 1 156 ? -8.992 -3.143 -7.457 1 97.81 156 PHE B N 1
ATOM 2919 C CA . PHE B 1 156 ? -8.312 -2.084 -6.715 1 97.81 156 PHE B CA 1
ATOM 2920 C C . PHE B 1 156 ? -8.461 -2.295 -5.215 1 97.81 156 PHE B C 1
ATOM 2922 O O . PHE B 1 156 ? -7.473 -2.299 -4.484 1 97.81 156 PHE B O 1
ATOM 2929 N N . LEU B 1 157 ? -9.68 -2.496 -4.773 1 98.31 157 LEU B N 1
ATOM 2930 C CA . LEU B 1 157 ? -9.953 -2.689 -3.354 1 98.31 157 LEU B CA 1
ATOM 2931 C C . LEU B 1 157 ? -9.227 -3.92 -2.824 1 98.31 157 LEU B C 1
ATOM 2933 O O . LEU B 1 157 ? -8.602 -3.867 -1.761 1 98.31 157 LEU B O 1
ATOM 2937 N N . MET B 1 158 ? -9.258 -5.023 -3.547 1 96.94 158 MET B N 1
ATOM 2938 C CA . MET B 1 158 ? -8.578 -6.242 -3.133 1 96.94 158 MET B CA 1
ATOM 2939 C C . MET B 1 158 ? -7.078 -6.004 -2.982 1 96.94 158 MET B C 1
ATOM 2941 O O . MET B 1 158 ? -6.473 -6.422 -1.993 1 96.94 158 MET B O 1
ATOM 2945 N N . ASN B 1 159 ? -6.48 -5.344 -3.959 1 97.56 159 ASN B N 1
ATOM 2946 C CA . ASN B 1 159 ? -5.055 -5.051 -3.898 1 97.56 159 ASN B CA 1
ATOM 2947 C C . ASN B 1 159 ? -4.715 -4.164 -2.705 1 97.56 159 ASN B C 1
ATOM 2949 O O . ASN B 1 159 ? -3.674 -4.344 -2.068 1 97.56 159 ASN B O 1
ATOM 2953 N N . CYS B 1 160 ? -5.578 -3.213 -2.441 1 98.19 160 CYS B N 1
ATOM 2954 C CA . CYS B 1 160 ? -5.391 -2.369 -1.267 1 98.19 160 CYS B CA 1
ATOM 2955 C C . CYS B 1 160 ? -5.371 -3.205 0.008 1 98.19 160 CYS B C 1
ATOM 2957 O O . CYS B 1 160 ? -4.484 -3.039 0.849 1 98.19 160 CYS B O 1
ATOM 2959 N N . LEU B 1 161 ? -6.273 -4.078 0.1 1 98.12 161 LEU B N 1
ATOM 2960 C CA . LEU B 1 161 ? -6.395 -4.898 1.3 1 98.12 161 LEU B CA 1
ATOM 2961 C C . LEU B 1 161 ? -5.219 -5.863 1.419 1 98.12 161 LEU B C 1
ATOM 2963 O O . LEU B 1 161 ? -4.73 -6.117 2.521 1 98.12 161 LEU B O 1
ATOM 2967 N N . TYR B 1 162 ? -4.746 -6.387 0.288 1 96.88 162 TYR B N 1
ATOM 2968 C CA . TYR B 1 162 ? -3.559 -7.23 0.307 1 96.88 162 TYR B CA 1
ATOM 2969 C C . TYR B 1 162 ? -2.363 -6.48 0.879 1 96.88 162 TYR B C 1
ATOM 2971 O O . 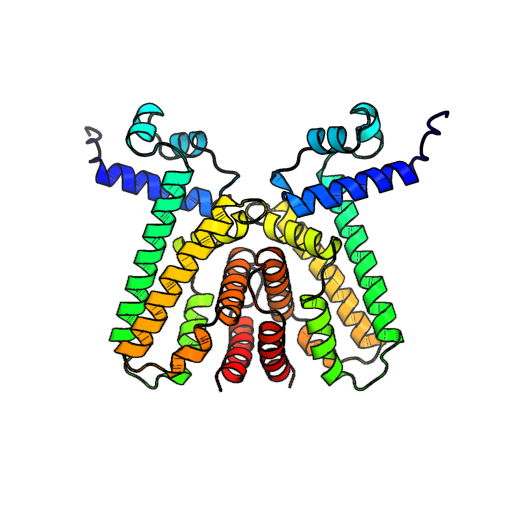TYR B 1 162 ? -1.635 -7.008 1.723 1 96.88 162 TYR B O 1
ATOM 2979 N N . MET B 1 163 ? -2.193 -5.293 0.416 1 96.88 163 MET B N 1
ATOM 2980 C CA . MET B 1 163 ? -1.086 -4.48 0.91 1 96.88 163 MET B CA 1
ATOM 2981 C C . MET B 1 163 ? -1.232 -4.211 2.402 1 96.88 163 MET B C 1
ATOM 2983 O O . MET B 1 163 ? -0.25 -4.25 3.145 1 96.88 163 MET B O 1
ATOM 2987 N N . GLY B 1 164 ? -2.441 -3.938 2.814 1 97 164 GLY B N 1
ATOM 2988 C CA . GLY B 1 164 ? -2.678 -3.695 4.227 1 97 164 GLY B CA 1
ATOM 2989 C C . GLY B 1 164 ? -2.338 -4.887 5.102 1 97 164 GLY B C 1
ATOM 2990 O O . GLY B 1 164 ? -1.659 -4.746 6.121 1 97 164 GLY B O 1
ATOM 2991 N N . ILE B 1 165 ? -2.803 -6.062 4.711 1 96.56 165 ILE B N 1
ATOM 2992 C CA . ILE B 1 165 ? -2.57 -7.281 5.48 1 96.56 165 ILE B CA 1
ATOM 2993 C C . ILE B 1 165 ? -1.071 -7.555 5.566 1 96.56 165 ILE B C 1
ATOM 2995 O O . ILE B 1 165 ? -0.582 -8.039 6.59 1 96.56 165 ILE B O 1
ATOM 2999 N N . TYR B 1 166 ? -0.384 -7.234 4.531 1 95.88 166 TYR B N 1
ATOM 3000 C CA . TYR B 1 166 ? 1.06 -7.438 4.473 1 95.88 166 TYR B CA 1
ATOM 3001 C C . TYR B 1 166 ? 1.782 -6.465 5.398 1 95.88 166 TYR B C 1
ATOM 3003 O O . TYR B 1 166 ? 2.709 -6.855 6.113 1 95.88 166 TYR B O 1
ATOM 3011 N N . LEU B 1 167 ? 1.355 -5.242 5.488 1 95.44 167 LEU B N 1
ATOM 3012 C CA . LEU B 1 167 ? 2.121 -4.18 6.129 1 95.44 167 LEU B CA 1
ATOM 3013 C C . LEU B 1 167 ? 1.718 -4.027 7.594 1 95.44 167 LEU B C 1
ATOM 3015 O O . LEU B 1 167 ? 2.537 -3.639 8.43 1 95.44 167 LEU B O 1
ATOM 3019 N N . PHE B 1 168 ? 0.441 -4.301 7.836 1 94.69 168 PHE B N 1
ATOM 3020 C CA . PHE B 1 168 ? -0.079 -4.012 9.172 1 94.69 168 PHE B CA 1
ATOM 3021 C C . PHE B 1 168 ? -0.355 -5.301 9.938 1 94.69 168 PHE B C 1
ATOM 3023 O O . PHE B 1 168 ? -1.042 -6.191 9.43 1 94.69 168 PHE B O 1
ATOM 3030 N N . ASP B 1 169 ? 0.143 -5.414 11.117 1 89.12 169 ASP B N 1
ATOM 3031 C CA . ASP B 1 169 ? -0.017 -6.637 11.898 1 89.12 169 ASP B CA 1
ATOM 3032 C C . ASP B 1 169 ? -0.78 -6.363 13.195 1 89.12 169 ASP B C 1
ATOM 3034 O O . ASP B 1 169 ? -0.998 -7.273 14 1 89.12 169 ASP B O 1
ATOM 3038 N N . ASN B 1 170 ? -1.277 -5.23 13.367 1 91.31 170 ASN B N 1
ATOM 3039 C CA . ASN B 1 170 ? -1.869 -4.863 14.648 1 91.31 170 ASN B CA 1
ATOM 3040 C C . ASN B 1 170 ? -3.379 -4.676 14.531 1 91.31 170 ASN B C 1
ATOM 3042 O O . ASN B 1 170 ? -3.961 -3.852 15.242 1 91.31 170 ASN B O 1
ATOM 3046 N N . VAL B 1 171 ? -3.98 -5.34 13.664 1 94.69 171 VAL B N 1
ATOM 3047 C CA . VAL B 1 171 ? -5.43 -5.25 13.5 1 94.69 171 VAL B CA 1
ATOM 3048 C C . VAL B 1 171 ? -6.078 -6.551 13.969 1 94.69 171 VAL B C 1
ATOM 3050 O O . VAL B 1 171 ? -5.527 -7.637 13.766 1 94.69 171 VAL B O 1
ATOM 3053 N N . ASP B 1 172 ? -7.148 -6.395 14.656 1 96.69 172 ASP B N 1
ATOM 3054 C CA . ASP B 1 172 ? -7.938 -7.562 15.031 1 96.69 172 ASP B CA 1
ATOM 3055 C C . ASP B 1 172 ? -8.578 -8.211 13.805 1 96.69 172 ASP B C 1
ATOM 3057 O O . ASP B 1 172 ? -9.508 -7.656 13.219 1 96.69 172 ASP B O 1
ATOM 3061 N N . ARG B 1 173 ? -8.188 -9.406 13.461 1 95.38 173 ARG B N 1
ATOM 3062 C CA . ARG B 1 173 ? -8.586 -10.062 12.219 1 95.38 173 ARG B CA 1
ATOM 3063 C C . ARG B 1 173 ? -10.07 -10.398 12.234 1 95.38 173 ARG B C 1
ATOM 3065 O O . ARG B 1 173 ? -10.734 -10.367 11.195 1 95.38 173 ARG B O 1
ATOM 3072 N N . ALA B 1 174 ? -10.547 -10.75 13.352 1 96.81 174 ALA B N 1
ATOM 3073 C CA . ALA B 1 174 ? -11.961 -11.078 13.469 1 96.81 174 ALA B CA 1
ATOM 3074 C C . ALA B 1 174 ? -12.828 -9.844 13.242 1 96.81 174 ALA B C 1
ATOM 3076 O O . ALA B 1 174 ? -13.828 -9.898 12.523 1 96.81 174 ALA B O 1
ATOM 3077 N N . LYS B 1 175 ? -12.477 -8.742 13.852 1 97.44 175 LYS B N 1
ATOM 3078 C CA . LYS B 1 175 ? -13.211 -7.496 13.68 1 97.44 175 LYS B CA 1
ATOM 3079 C C . LYS B 1 175 ? -13.109 -6.992 12.242 1 97.44 175 LYS B C 1
ATOM 3081 O O . LYS B 1 175 ? -14.086 -6.488 11.68 1 97.44 175 LYS B O 1
ATOM 3086 N N . LEU B 1 176 ? -11.93 -7.113 11.711 1 97.69 176 LEU B N 1
ATOM 3087 C CA . LEU B 1 176 ? -11.734 -6.73 10.312 1 97.69 176 LEU B CA 1
ATOM 3088 C C . LEU B 1 176 ? -12.625 -7.559 9.398 1 97.69 176 LEU B C 1
ATOM 3090 O O . LEU B 1 176 ? -13.281 -7.012 8.508 1 97.69 176 LEU B O 1
ATOM 3094 N N . LYS B 1 177 ? -12.609 -8.836 9.633 1 97.56 177 LYS B N 1
ATOM 3095 C CA . LYS B 1 177 ? -13.438 -9.742 8.844 1 97.56 177 LYS B CA 1
ATOM 3096 C C . LYS B 1 177 ? -14.906 -9.344 8.914 1 97.56 177 LYS B C 1
ATOM 3098 O O . LYS B 1 177 ? -15.594 -9.32 7.891 1 97.56 177 LYS B O 1
ATOM 3103 N N . GLU B 1 178 ? -15.359 -9.062 10.062 1 97.31 178 GLU B N 1
ATOM 3104 C CA . GLU B 1 178 ? -16.75 -8.664 10.25 1 97.31 178 GLU B CA 1
ATOM 3105 C C . GLU B 1 178 ? -17.062 -7.375 9.492 1 97.31 178 GLU B C 1
ATOM 3107 O O . GLU B 1 178 ? -18.109 -7.27 8.836 1 97.31 178 GLU B O 1
ATOM 3112 N N . MET B 1 179 ? -16.203 -6.422 9.578 1 97.56 179 MET B N 1
ATOM 3113 C CA . MET B 1 179 ? -16.375 -5.152 8.883 1 97.56 179 MET B CA 1
ATOM 3114 C C . MET B 1 179 ? -16.422 -5.359 7.375 1 97.56 179 MET B C 1
ATOM 3116 O O . MET B 1 179 ? -17.328 -4.871 6.703 1 97.56 179 MET B O 1
ATOM 3120 N N . LEU B 1 180 ? -15.469 -6.102 6.871 1 97.81 180 LEU B N 1
ATOM 3121 C CA . LEU B 1 180 ? -15.383 -6.332 5.434 1 97.81 180 LEU B CA 1
ATOM 3122 C C . LEU B 1 180 ? -16.578 -7.148 4.941 1 97.81 180 LEU B C 1
ATOM 3124 O O . LEU B 1 180 ? -17.062 -6.93 3.83 1 97.81 180 LEU B O 1
ATOM 3128 N N . LYS B 1 181 ? -16.969 -8.094 5.734 1 96.38 181 LYS B N 1
ATOM 3129 C CA . LYS B 1 181 ? -18.141 -8.891 5.367 1 96.38 181 LYS B CA 1
ATOM 3130 C C . LYS B 1 181 ? -19.359 -8.008 5.145 1 96.38 181 LYS B C 1
ATOM 3132 O O . LYS B 1 181 ? -20.062 -8.148 4.137 1 96.38 181 LYS B O 1
ATOM 3137 N N . LEU B 1 182 ? -19.609 -7.117 6.078 1 96.44 182 LEU B N 1
ATOM 3138 C CA . LEU B 1 182 ? -20.734 -6.191 5.961 1 96.44 182 LEU B CA 1
ATOM 3139 C C . LEU B 1 182 ? -20.625 -5.359 4.688 1 96.44 182 LEU B C 1
ATOM 3141 O O . LEU B 1 182 ? -21.609 -5.203 3.959 1 96.44 182 LEU B O 1
ATOM 3145 N N . MET B 1 183 ? -19.516 -4.91 4.395 1 97 183 MET B N 1
ATOM 3146 C CA . MET B 1 183 ? -19.281 -4.039 3.246 1 97 183 MET B CA 1
ATOM 3147 C C . MET B 1 183 ? -19.438 -4.809 1.939 1 97 183 MET B C 1
ATOM 3149 O O . MET B 1 183 ? -20.078 -4.332 1.007 1 97 183 MET B O 1
ATOM 3153 N N . PHE B 1 184 ? -18.812 -5.98 1.907 1 96 184 PHE B N 1
ATOM 3154 C CA . PHE B 1 184 ? -18.875 -6.785 0.694 1 96 184 PHE B CA 1
ATOM 3155 C C . PHE B 1 184 ? -20.312 -7.234 0.416 1 96 184 PHE B C 1
ATOM 3157 O O . PHE B 1 184 ? -20.75 -7.234 -0.734 1 96 184 PHE B O 1
ATOM 3164 N N . GLU B 1 185 ? -21.016 -7.602 1.429 1 94.19 185 GLU B N 1
ATOM 3165 C CA . GLU B 1 185 ? -22.406 -8.016 1.256 1 94.19 185 GLU B CA 1
ATOM 3166 C C . GLU B 1 185 ? -23.266 -6.867 0.716 1 94.19 185 GLU B C 1
ATOM 3168 O O . GLU B 1 185 ? -24.125 -7.074 -0.143 1 94.19 185 GLU B O 1
ATOM 3173 N N . ALA B 1 186 ? -22.984 -5.691 1.203 1 94.81 186 ALA B N 1
ATOM 3174 C CA . ALA B 1 186 ? -23.734 -4.531 0.73 1 94.81 186 ALA B CA 1
ATOM 3175 C C . ALA B 1 186 ? -23.453 -4.254 -0.743 1 94.81 186 ALA B C 1
ATOM 3177 O O . ALA B 1 186 ? -24.359 -3.887 -1.499 1 94.81 186 ALA B O 1
ATOM 3178 N N . TYR B 1 187 ? -22.188 -4.395 -1.135 1 94.56 187 TYR B N 1
ATOM 3179 C CA . TYR B 1 187 ? -21.812 -4.113 -2.512 1 94.56 187 TYR B CA 1
ATOM 3180 C C . TYR B 1 187 ? -22.328 -5.195 -3.455 1 94.56 187 TYR B C 1
ATOM 3182 O O . TYR B 1 187 ? -22.719 -4.902 -4.582 1 94.56 187 TYR B O 1
ATOM 3190 N N . LEU B 1 188 ? -22.328 -6.449 -2.969 1 90.12 188 LEU B N 1
ATOM 3191 C CA . LEU B 1 188 ? -22.656 -7.574 -3.842 1 90.12 188 LEU B CA 1
ATOM 3192 C C . LEU B 1 188 ? -24.141 -7.871 -3.818 1 90.12 188 LEU B C 1
ATOM 3194 O O . LEU B 1 188 ? -24.641 -8.664 -4.625 1 90.12 188 LEU B O 1
ATOM 3198 N N . THR B 1 189 ? -24.906 -7.336 -2.914 1 80.5 189 THR B N 1
ATOM 3199 C CA . THR B 1 189 ? -26.344 -7.531 -2.883 1 80.5 189 THR B CA 1
ATOM 3200 C C . THR B 1 189 ? -27.062 -6.332 -3.498 1 80.5 189 THR B C 1
ATOM 3202 O O . THR B 1 189 ? -28.062 -6.496 -4.191 1 80.5 189 THR B O 1
#

Solvent-accessible surface area (backbone atoms only — not comparable to full-atom values): 21111 Å² total; per-residue (Å²): 130,79,80,73,78,68,53,71,68,56,44,51,50,51,50,48,57,52,45,49,52,48,32,54,56,48,27,62,88,75,54,50,58,64,57,47,31,61,71,71,66,55,51,69,68,64,45,48,73,75,42,88,45,57,65,56,53,51,53,50,50,52,51,50,30,53,53,51,49,52,52,52,50,53,53,49,54,71,69,52,80,60,74,69,65,76,42,45,57,55,50,49,52,48,62,57,70,53,84,51,70,46,61,43,39,50,35,40,53,59,59,52,29,56,68,26,68,68,51,48,53,48,46,52,51,54,47,51,53,52,46,52,53,47,53,51,47,28,61,75,69,69,40,65,82,53,56,79,61,65,44,63,49,49,49,46,52,51,53,16,48,42,41,34,57,69,70,49,84,84,54,60,63,67,61,39,48,52,49,49,49,46,18,49,50,50,63,74,102,128,79,81,71,77,67,53,72,68,57,45,50,49,50,50,48,56,53,44,50,53,49,33,55,55,47,28,62,88,75,54,50,57,65,58,48,33,62,70,73,67,55,51,67,69,62,45,50,72,76,41,86,46,59,64,58,51,52,52,51,50,53,50,51,31,52,53,50,49,51,52,52,51,54,52,50,55,70,68,53,80,59,76,69,65,75,43,45,55,55,49,51,50,48,61,56,69,53,87,51,71,48,60,42,38,50,33,40,53,59,61,53,30,56,69,26,67,67,51,46,53,48,47,52,51,52,47,52,53,50,46,53,53,49,53,50,47,29,62,74,70,69,39,66,81,52,56,78,61,66,43,62,52,48,48,47,51,52,52,16,47,43,41,33,58,68,70,49,83,86,56,61,63,67,62,39,48,53,50,50,48,44,19,49,49,50,63,75,102

Sequence (378 aa):
MERKRLSKEKRRKQIKEIALKLFVDKGYSKITMEEIVQTVGISKGGMYHHFSNKEEIFLELLRDGDEYRKDIVQKSMRENLLSRRDKIVDILLERILDKNPYKDLYTVFLIEMQGNDKFKMLFEKIYDESHDNFVEFIKKEGLEEYNAISNREFTFLMNCLYMGIYLFDNVDRAKLKEMLKLMFEAYLTMERKRLSKEKRRKQIKEIALKLFVDKGYSKITMEEIVQTVGISKGGMYHHFSNKEEIFLELLRDGDEYRKDIVQKSMRENLLSRRDKIVDILLERILDKNPYKDLYTVFLIEMQGNDKFKMLFEKIYDESHDNFVEFIKKEGLEEYNAISNREFTFLMNCLYMGIYLFDNVDRAKLKEMLKLMFEAYLT